Protein AF-A0A914CLW7-F1 (afdb_monomer)

Organism: NCBI:txid290746

Solvent-accessible surface area (backbone atoms only — not comparable to full-atom values): 10413 Å² total; per-residue (Å²): 81,81,48,83,50,89,51,102,83,62,48,44,36,35,34,38,39,38,49,27,37,42,36,46,30,44,74,91,41,57,82,54,61,84,70,63,89,76,50,89,90,40,62,81,29,32,58,69,34,28,30,80,39,84,30,65,38,92,88,68,88,39,70,25,33,35,37,31,32,54,82,49,82,48,32,40,29,35,33,84,41,82,61,78,52,70,76,69,60,68,56,96,60,79,39,66,48,72,44,65,76,56,59,77,74,37,22,61,29,73,61,87,59,86,90,60,51,78,41,32,60,47,44,49,69,45,96,86,43,71,46,33,39,36,29,40,37,83,84,49,64,79,60,48,34,45,33,40,33,28,40,53,57,99,70,14,54,44,74,72,53,67,74,45,79,44,77,44,66,71,69,67,48,69,73,59,74,78,76,128

Secondary structure (DSSP, 8-state):
-EEE---TT--EEEEE-TT-EEEEEEGGGGGGGGG----TT--TT-TTTEEEEEEEETTTTEEEEEEEEEEETTEEEEEEEEPPPHHHHSSSS-EEEE-TTGGGG-EEEE---TT----GGGEEE-SS-TTEEEEE-TT--TTEEEEEEEEEETTEE-S---EEEEE--SGGGTTTSS--

Sequence (180 aa):
KIFLNHDDSDFVLYGLTQDCQLFFARADQLHLLNQLRVQPRVTYCLPELVQLHWRELHTSESIGLELIFKRASHQICALPLEFPSKHALAGNVLFSYSISSAMNYARCSYITNTSFVMEPDLSFMDSTFGDVIYFVDPQSTGSFWTIRQFKLDRDGLRHSLETFIVKNYAESLLFLAIYI

Radius of gyration: 17.67 Å; Cα contacts (8 Å, |Δi|>4): 352; chains: 1; bounding box: 36×49×44 Å

Structure (mmCIF, N/CA/C/O backbone):
data_AF-A0A914CLW7-F1
#
_entry.id   AF-A0A914CLW7-F1
#
loop_
_atom_site.group_PDB
_atom_site.id
_atom_site.type_symbol
_atom_site.label_atom_id
_atom_site.label_alt_id
_atom_site.label_comp_id
_atom_site.label_asym_id
_atom_site.label_entity_id
_atom_site.label_seq_id
_atom_site.pdbx_PDB_ins_code
_atom_site.Cartn_x
_atom_site.Cartn_y
_atom_site.Cartn_z
_atom_site.occupancy
_atom_site.B_iso_or_equiv
_atom_site.auth_seq_id
_atom_site.auth_comp_id
_atom_site.auth_asym_id
_atom_site.auth_atom_id
_atom_site.pdbx_PDB_model_num
ATOM 1 N N . LYS A 1 1 ? -4.512 2.983 -6.648 1.00 68.06 1 LYS A N 1
ATOM 2 C CA . LYS A 1 1 ? -4.130 4.064 -5.703 1.00 68.06 1 LYS A CA 1
ATOM 3 C C . LYS A 1 1 ? -2.708 4.513 -6.030 1.00 68.06 1 LYS A C 1
ATOM 5 O O . LYS A 1 1 ? -1.881 3.646 -6.289 1.00 68.06 1 LYS A O 1
ATOM 10 N N . ILE A 1 2 ? -2.464 5.823 -6.119 1.00 65.31 2 ILE A N 1
ATOM 11 C CA . ILE A 1 2 ? -1.148 6.407 -6.429 1.00 65.31 2 ILE A CA 1
ATOM 12 C C . ILE A 1 2 ? -0.554 6.948 -5.136 1.00 65.31 2 ILE A C 1
ATOM 14 O O . ILE A 1 2 ? -1.271 7.559 -4.346 1.00 65.31 2 ILE A O 1
ATOM 18 N N . PHE A 1 3 ? 0.740 6.741 -4.954 1.00 65.50 3 PHE A N 1
ATOM 19 C CA . PHE A 1 3 ? 1.493 7.207 -3.809 1.00 65.50 3 PHE A CA 1
ATOM 20 C C . PHE A 1 3 ? 2.757 7.930 -4.286 1.00 65.50 3 PHE A C 1
ATOM 22 O O . PHE A 1 3 ? 3.345 7.592 -5.317 1.00 65.50 3 PHE A O 1
ATOM 29 N N . LEU A 1 4 ? 3.159 8.952 -3.537 1.00 56.62 4 LEU A N 1
ATOM 30 C CA . LEU A 1 4 ? 4.310 9.791 -3.849 1.00 56.62 4 LEU A CA 1
ATOM 31 C C . LEU A 1 4 ? 5.416 9.515 -2.838 1.00 56.62 4 LEU A C 1
ATOM 33 O O . LEU A 1 4 ? 5.139 9.425 -1.644 1.00 56.62 4 LEU A O 1
ATOM 37 N N . ASN A 1 5 ? 6.652 9.411 -3.319 1.00 54.56 5 ASN A N 1
ATOM 38 C CA . ASN A 1 5 ? 7.828 9.498 -2.469 1.00 54.56 5 ASN A CA 1
ATOM 39 C C . ASN A 1 5 ? 8.723 10.657 -2.911 1.00 54.56 5 ASN A C 1
ATOM 41 O O . ASN A 1 5 ? 8.855 10.931 -4.107 1.00 54.56 5 ASN A O 1
ATOM 45 N N . HIS A 1 6 ? 9.343 11.304 -1.930 1.00 48.66 6 HIS A N 1
ATOM 46 C CA . HIS A 1 6 ? 10.374 12.302 -2.137 1.00 48.66 6 HIS A CA 1
ATOM 47 C C . HIS A 1 6 ? 11.686 11.736 -1.599 1.00 48.66 6 HIS A C 1
ATOM 49 O O . HIS A 1 6 ? 11.872 11.647 -0.391 1.00 48.66 6 HIS A O 1
ATOM 55 N N . ASP A 1 7 ? 12.562 11.315 -2.506 1.00 50.38 7 ASP A N 1
ATOM 56 C CA . ASP A 1 7 ? 13.952 11.006 -2.186 1.00 50.38 7 ASP A CA 1
ATOM 57 C C . ASP A 1 7 ? 14.855 11.870 -3.077 1.00 50.38 7 ASP A C 1
ATOM 59 O O . ASP A 1 7 ? 14.478 12.211 -4.204 1.00 50.38 7 ASP A O 1
ATOM 63 N N . ASP A 1 8 ? 16.014 12.253 -2.549 1.00 47.50 8 ASP A N 1
ATOM 64 C CA . ASP A 1 8 ? 16.779 13.483 -2.832 1.00 47.50 8 ASP A CA 1
ATOM 65 C C . ASP A 1 8 ? 17.405 13.606 -4.244 1.00 47.50 8 ASP A C 1
ATOM 67 O O . ASP A 1 8 ? 18.308 14.409 -4.477 1.00 47.50 8 ASP A O 1
ATOM 71 N N . SER A 1 9 ? 16.967 12.823 -5.235 1.00 46.25 9 SER A N 1
ATOM 72 C CA . SER A 1 9 ? 17.453 12.992 -6.618 1.00 46.25 9 SER A CA 1
ATOM 73 C C . SER A 1 9 ? 16.538 12.497 -7.738 1.00 46.25 9 SER A C 1
ATOM 75 O O . SER A 1 9 ? 16.679 13.000 -8.845 1.00 46.25 9 SER A O 1
ATOM 77 N N . ASP A 1 10 ? 15.571 11.609 -7.486 1.00 61.16 10 ASP A N 1
ATOM 78 C CA . ASP A 1 10 ? 14.660 11.108 -8.524 1.00 61.16 10 ASP A CA 1
ATOM 79 C C . ASP A 1 10 ? 13.274 10.832 -7.927 1.00 61.16 10 ASP A C 1
ATOM 81 O O . ASP A 1 10 ? 13.077 9.875 -7.178 1.00 61.16 10 ASP A O 1
ATOM 85 N N . PHE A 1 11 ? 12.284 11.665 -8.257 1.00 61.72 11 PHE A N 1
ATOM 86 C CA . PHE A 1 11 ? 10.899 11.431 -7.846 1.00 61.72 11 PHE A CA 1
ATOM 87 C C . PHE A 1 11 ? 10.379 10.143 -8.491 1.00 61.72 11 PHE A C 1
ATOM 89 O O . PHE A 1 11 ? 10.122 10.106 -9.699 1.00 61.72 11 PHE A O 1
ATOM 96 N N . VAL A 1 12 ? 10.198 9.099 -7.679 1.00 74.75 12 VAL A N 1
ATOM 97 C CA . VAL A 1 12 ? 9.543 7.856 -8.090 1.00 74.75 12 VAL A CA 1
ATOM 98 C C . VAL A 1 12 ? 8.131 7.833 -7.518 1.00 74.75 12 VAL A C 1
ATOM 100 O O . VAL A 1 12 ? 7.910 7.684 -6.316 1.00 74.75 12 VAL A O 1
ATOM 103 N N . LEU A 1 13 ? 7.163 7.979 -8.411 1.00 84.69 13 LEU A N 1
ATOM 104 C CA . LEU A 1 13 ? 5.758 7.724 -8.157 1.00 84.69 13 LEU A CA 1
ATOM 105 C C . LEU A 1 13 ? 5.516 6.222 -8.262 1.00 84.69 13 LEU A C 1
ATOM 107 O O . LEU A 1 13 ? 5.956 5.579 -9.209 1.00 84.69 13 LEU A O 1
ATOM 111 N N . TYR A 1 14 ? 4.797 5.651 -7.310 1.00 88.94 14 TYR A N 1
ATOM 112 C CA . TYR A 1 14 ? 4.436 4.241 -7.349 1.00 88.94 14 TYR A CA 1
ATOM 113 C C . TYR A 1 14 ? 2.945 4.084 -7.098 1.00 88.94 14 TYR A C 1
ATOM 115 O O . TYR A 1 14 ? 2.275 4.956 -6.540 1.00 88.94 14 TYR A O 1
ATOM 123 N N . GLY A 1 15 ? 2.386 2.975 -7.554 1.00 90.00 15 GLY A N 1
ATOM 124 C CA . GLY A 1 15 ? 0.965 2.752 -7.395 1.00 90.00 15 GLY A CA 1
ATOM 125 C C . GLY A 1 15 ? 0.565 1.314 -7.602 1.00 90.00 15 GLY A C 1
ATOM 126 O O . GLY A 1 15 ? 1.265 0.525 -8.228 1.00 90.00 15 GLY A O 1
ATOM 127 N N . LEU A 1 16 ? -0.603 0.999 -7.061 1.00 91.75 16 LEU A N 1
ATOM 128 C CA . LEU A 1 16 ? -1.225 -0.304 -7.194 1.00 91.75 16 LEU A CA 1
ATOM 129 C C . LEU A 1 16 ? -2.514 -0.156 -7.992 1.00 91.75 16 LEU A C 1
ATOM 131 O O . LEU A 1 16 ? -3.373 0.680 -7.682 1.00 91.75 16 LEU A O 1
ATOM 135 N N . THR A 1 17 ? -2.617 -0.949 -9.044 1.00 92.44 17 THR A N 1
ATOM 136 C CA . THR A 1 17 ? -3.821 -1.102 -9.864 1.00 92.44 17 THR A CA 1
ATOM 137 C C . THR A 1 17 ? -4.783 -2.100 -9.212 1.00 92.44 17 THR A C 1
ATOM 139 O O . THR A 1 17 ? -4.393 -2.894 -8.354 1.00 92.44 17 THR A O 1
ATOM 142 N N . GLN A 1 18 ? -6.055 -2.073 -9.614 1.00 90.81 18 GLN A N 1
ATOM 143 C CA . GLN A 1 18 ? -7.096 -2.932 -9.031 1.00 90.81 18 GLN A CA 1
ATOM 144 C C . GLN A 1 18 ? -6.846 -4.442 -9.217 1.00 90.81 18 GLN A C 1
ATOM 146 O O . GLN A 1 18 ? -7.302 -5.247 -8.403 1.00 90.81 18 GLN A O 1
ATOM 151 N N . ASP A 1 19 ? -6.091 -4.824 -10.252 1.00 91.94 19 ASP A N 1
ATOM 152 C CA . ASP A 1 19 ? -5.684 -6.201 -10.541 1.00 91.94 19 ASP A CA 1
ATOM 153 C C . ASP A 1 19 ? -4.347 -6.577 -9.888 1.00 91.94 19 ASP A C 1
ATOM 155 O O . ASP A 1 19 ? -3.739 -7.588 -10.237 1.00 91.94 19 ASP A O 1
ATOM 159 N N . CYS A 1 20 ? -3.907 -5.786 -8.906 1.00 92.38 20 CYS A N 1
ATOM 160 C CA . CYS A 1 20 ? -2.685 -5.997 -8.143 1.00 92.38 20 CYS A CA 1
ATOM 161 C C . CYS A 1 20 ? -1.406 -5.922 -8.992 1.00 92.38 20 CYS A C 1
ATOM 163 O O . CYS A 1 20 ? -0.451 -6.658 -8.735 1.00 92.38 20 CYS A O 1
ATOM 165 N N . GLN A 1 21 ? -1.354 -5.050 -10.002 1.00 93.12 21 GLN A N 1
ATOM 166 C CA . GLN A 1 21 ? -0.080 -4.666 -10.615 1.00 93.12 21 GLN A CA 1
ATOM 167 C C . GLN A 1 21 ? 0.494 -3.457 -9.890 1.00 93.12 21 GLN A C 1
ATOM 169 O O . GLN A 1 21 ? -0.114 -2.379 -9.886 1.00 93.12 21 GLN A O 1
ATOM 174 N N . LEU A 1 22 ? 1.658 -3.660 -9.281 1.00 92.81 22 LEU A N 1
ATOM 175 C CA . LEU A 1 22 ? 2.467 -2.607 -8.697 1.00 92.81 22 LEU A CA 1
ATOM 176 C C . LEU A 1 22 ? 3.339 -2.012 -9.800 1.00 92.81 22 LEU A C 1
ATOM 178 O O . LEU A 1 22 ? 3.996 -2.744 -10.542 1.00 92.81 22 LEU A O 1
ATOM 182 N N . PHE A 1 23 ? 3.333 -0.691 -9.917 1.00 92.62 23 PHE A N 1
ATOM 183 C CA . PHE A 1 23 ? 4.134 0.033 -10.893 1.00 92.62 23 PHE A CA 1
ATOM 184 C C . PHE A 1 23 ? 4.950 1.135 -10.232 1.00 92.62 23 PHE A C 1
ATOM 186 O O . PHE A 1 23 ? 4.574 1.654 -9.181 1.00 92.62 23 PHE A O 1
ATOM 193 N N . PHE A 1 24 ? 6.042 1.501 -10.895 1.00 91.31 24 PHE A N 1
ATOM 194 C CA . PHE A 1 24 ? 6.951 2.570 -10.506 1.00 91.31 24 PHE A CA 1
ATOM 195 C C . PHE A 1 24 ? 7.218 3.443 -11.730 1.00 91.31 24 PHE A C 1
ATOM 197 O O . PHE A 1 24 ? 7.581 2.937 -12.792 1.00 91.31 24 PHE A O 1
ATOM 204 N N . ALA A 1 25 ? 7.023 4.746 -11.576 1.00 89.50 25 ALA A N 1
ATOM 205 C CA . ALA A 1 25 ? 7.163 5.761 -12.601 1.00 89.50 25 ALA A CA 1
ATOM 206 C C . ALA A 1 25 ? 8.087 6.864 -12.099 1.00 89.50 25 ALA A C 1
ATOM 208 O O . ALA A 1 25 ? 7.856 7.443 -11.040 1.00 89.50 25 ALA A O 1
ATOM 209 N N . ARG A 1 26 ? 9.098 7.208 -12.888 1.00 88.31 26 ARG A N 1
ATOM 210 C CA . ARG A 1 26 ? 9.829 8.461 -12.694 1.00 88.31 26 ARG A CA 1
ATOM 211 C C . ARG A 1 26 ? 8.989 9.653 -13.162 1.00 88.31 26 ARG A C 1
ATOM 213 O O . ARG A 1 26 ? 8.037 9.491 -13.930 1.00 88.31 26 ARG A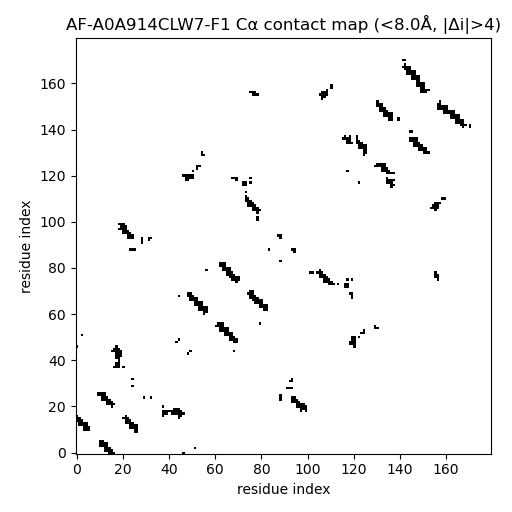 O 1
ATOM 220 N N . ALA A 1 27 ? 9.379 10.859 -12.760 1.00 84.88 27 ALA A N 1
ATOM 221 C CA . ALA A 1 27 ? 8.723 12.095 -13.191 1.00 84.88 27 ALA A CA 1
ATOM 222 C C . ALA A 1 27 ? 8.610 12.234 -14.726 1.00 84.88 27 ALA A C 1
ATOM 224 O O . ALA A 1 27 ? 7.563 12.633 -15.236 1.00 84.88 27 ALA A O 1
ATOM 225 N N . ASP A 1 28 ? 9.641 11.845 -15.482 1.00 87.00 28 ASP A N 1
ATOM 226 C CA . ASP A 1 28 ? 9.643 11.879 -16.951 1.00 87.00 28 ASP A CA 1
ATOM 227 C C . ASP A 1 28 ? 8.740 10.804 -17.586 1.00 87.00 28 ASP A C 1
ATOM 229 O O . ASP A 1 28 ? 8.325 10.933 -18.737 1.00 87.00 28 ASP A O 1
ATOM 233 N N . GLN A 1 29 ? 8.368 9.770 -16.829 1.00 88.62 29 GLN A N 1
ATOM 234 C CA . GLN A 1 29 ? 7.574 8.628 -17.287 1.00 88.62 29 GLN A CA 1
ATOM 235 C C . GLN A 1 29 ? 6.080 8.736 -16.961 1.00 88.62 29 GLN A C 1
ATOM 237 O O . GLN A 1 29 ? 5.320 7.835 -17.312 1.00 88.62 29 GLN A O 1
ATOM 242 N N . LEU A 1 30 ? 5.616 9.819 -16.328 1.00 87.19 30 LEU A N 1
ATOM 243 C CA . LEU A 1 30 ? 4.206 9.965 -15.929 1.00 87.19 30 LEU A CA 1
ATOM 244 C C . LEU A 1 30 ? 3.227 9.834 -17.108 1.00 87.19 30 LEU A C 1
ATOM 246 O O . LEU A 1 30 ? 2.131 9.296 -16.961 1.00 87.19 30 LEU A O 1
ATOM 250 N N . HIS A 1 31 ? 3.637 10.264 -18.301 1.00 89.19 31 HIS A N 1
ATOM 251 C CA . HIS A 1 31 ? 2.844 10.124 -19.523 1.00 89.19 31 HIS A CA 1
ATOM 252 C C . HIS A 1 31 ? 2.631 8.659 -19.956 1.00 89.19 31 HIS A C 1
ATOM 254 O O . HIS A 1 31 ? 1.699 8.386 -20.707 1.00 89.19 31 HIS A O 1
ATOM 260 N N . LEU A 1 32 ? 3.456 7.719 -19.476 1.00 91.12 32 LEU A N 1
ATOM 261 C CA . LEU A 1 32 ? 3.373 6.285 -19.776 1.00 91.12 32 LEU A CA 1
ATOM 262 C C . LEU A 1 32 ? 2.375 5.540 -18.877 1.00 91.12 32 LEU A C 1
ATOM 264 O O . LEU A 1 32 ? 2.084 4.372 -19.133 1.00 91.12 32 LEU A O 1
ATOM 268 N N . LEU A 1 33 ? 1.819 6.182 -17.841 1.00 88.69 33 LEU A N 1
ATOM 269 C CA . LEU A 1 33 ? 0.850 5.548 -16.934 1.00 88.69 33 LEU A CA 1
ATOM 270 C C . LEU A 1 33 ? -0.410 5.058 -17.664 1.00 88.69 33 LEU A C 1
ATOM 272 O O . LEU A 1 33 ? -1.015 4.068 -17.260 1.00 88.69 33 LEU A O 1
ATOM 276 N N . ASN A 1 34 ? -0.781 5.704 -18.773 1.00 87.12 34 ASN A N 1
ATOM 277 C CA . ASN A 1 34 ? -1.904 5.286 -19.616 1.00 87.12 34 ASN A CA 1
ATOM 278 C C . ASN A 1 34 ? -1.650 3.973 -20.387 1.00 87.12 34 ASN A C 1
ATOM 280 O O . ASN A 1 34 ? -2.584 3.423 -20.964 1.00 87.12 34 ASN A O 1
ATOM 284 N N . GLN A 1 35 ? -0.413 3.464 -20.394 1.00 89.44 35 GLN A N 1
ATOM 285 C CA . GLN A 1 35 ? -0.024 2.219 -21.066 1.00 89.44 35 GLN A CA 1
ATOM 286 C C . GLN A 1 35 ? -0.116 0.995 -20.142 1.00 89.44 35 GLN A C 1
ATOM 288 O O . GLN A 1 35 ? 0.094 -0.134 -20.596 1.00 89.44 35 GLN A O 1
ATOM 293 N N . LEU A 1 36 ? -0.425 1.196 -18.854 1.00 88.75 36 LEU A N 1
ATOM 294 C CA . LEU A 1 36 ? -0.603 0.115 -17.887 1.00 88.75 36 LEU A CA 1
ATOM 295 C C . LEU A 1 36 ? -1.735 -0.822 -18.324 1.00 88.75 36 LEU A C 1
ATOM 297 O O . LEU A 1 36 ? -2.880 -0.413 -18.524 1.00 88.75 36 LEU A O 1
ATOM 301 N N . ARG A 1 37 ? -1.417 -2.112 -18.450 1.00 87.81 37 ARG A N 1
ATOM 302 C CA . ARG A 1 37 ? -2.370 -3.144 -18.871 1.00 87.81 37 ARG A CA 1
ATOM 303 C C . ARG A 1 37 ? -3.128 -3.691 -17.670 1.00 87.81 37 ARG A C 1
ATOM 305 O O . ARG A 1 37 ? -2.770 -4.738 -17.148 1.00 87.81 37 ARG A O 1
ATOM 312 N N . VAL A 1 38 ? -4.186 -3.004 -17.266 1.00 86.75 38 VAL A N 1
ATOM 313 C CA . VAL A 1 38 ? -5.039 -3.415 -16.141 1.00 86.75 38 VAL A CA 1
ATOM 314 C C . VAL A 1 38 ? -6.088 -4.431 -16.594 1.00 86.75 38 VAL A C 1
ATOM 316 O O . VAL A 1 38 ? -6.744 -4.231 -17.616 1.00 86.75 38 VAL A O 1
ATOM 319 N N . GLN A 1 39 ? -6.290 -5.502 -15.824 1.00 89.94 39 GLN A N 1
ATOM 320 C CA . GLN A 1 39 ? -7.384 -6.457 -16.029 1.00 89.94 39 GLN A CA 1
ATOM 321 C C . GLN A 1 39 ? -8.668 -5.998 -15.310 1.00 89.94 39 GLN A C 1
ATOM 323 O O . GLN A 1 39 ? -8.763 -6.118 -14.089 1.00 89.94 39 GLN A O 1
ATOM 328 N N . PRO A 1 40 ? -9.722 -5.543 -16.022 1.00 85.69 40 PRO A N 1
ATOM 329 C CA . PRO A 1 40 ? -10.864 -4.888 -15.375 1.00 85.69 40 PRO A CA 1
ATOM 330 C C . PRO A 1 40 ? -11.705 -5.806 -14.478 1.00 85.69 40 PRO A C 1
ATOM 332 O O . PRO A 1 40 ? -12.411 -5.337 -13.594 1.00 85.69 40 PRO A O 1
ATOM 335 N N . ARG A 1 41 ? -11.654 -7.121 -14.724 1.00 89.94 41 ARG A N 1
ATOM 336 C CA . ARG A 1 41 ? -12.440 -8.128 -13.992 1.00 89.94 41 ARG A CA 1
ATOM 337 C C . ARG A 1 41 ? -11.786 -8.578 -12.687 1.00 89.94 41 ARG A C 1
ATOM 339 O O . ARG A 1 41 ? -12.429 -9.270 -11.907 1.00 89.94 41 ARG A O 1
ATOM 346 N N . VAL A 1 42 ? -10.516 -8.241 -12.479 1.00 87.31 42 VAL A N 1
ATOM 347 C CA . VAL A 1 42 ? -9.763 -8.616 -11.284 1.00 87.31 42 VAL A CA 1
ATOM 348 C C . VAL A 1 42 ? -9.784 -7.426 -10.335 1.00 87.31 42 VAL A C 1
ATOM 350 O O . VAL A 1 42 ? -9.328 -6.341 -10.684 1.00 87.31 42 VAL A O 1
ATOM 353 N N . THR A 1 43 ? -10.350 -7.632 -9.149 1.00 87.62 43 THR A N 1
ATOM 354 C CA . THR A 1 43 ? -10.642 -6.563 -8.181 1.00 87.62 43 THR A CA 1
ATOM 355 C C . THR A 1 43 ? -10.081 -6.866 -6.791 1.00 87.62 43 THR A C 1
ATOM 357 O O . THR A 1 43 ? -10.587 -6.377 -5.785 1.00 87.62 43 THR A O 1
ATOM 360 N N . TYR A 1 44 ? -9.045 -7.703 -6.708 1.00 86.31 44 TYR A N 1
ATOM 361 C CA . TYR A 1 44 ? -8.435 -8.080 -5.428 1.00 86.31 44 TYR A CA 1
ATOM 362 C C . TYR A 1 44 ? -7.704 -6.918 -4.745 1.00 86.31 44 TYR A C 1
ATOM 364 O O . TYR A 1 44 ? -7.576 -6.929 -3.526 1.00 86.31 44 TYR A O 1
ATOM 372 N N . CYS A 1 45 ? -7.244 -5.927 -5.515 1.00 89.62 45 CYS A N 1
ATOM 373 C CA . CYS A 1 45 ? -6.521 -4.762 -5.011 1.00 89.62 45 CYS A CA 1
ATOM 374 C C . CYS A 1 45 ? -7.293 -3.456 -5.222 1.00 89.62 45 CYS A C 1
ATOM 376 O O . CYS A 1 45 ? -6.709 -2.423 -5.562 1.00 89.62 45 CYS A O 1
ATOM 378 N N . LEU A 1 46 ? -8.617 -3.502 -5.051 1.00 89.00 46 LEU A N 1
ATOM 379 C CA . LEU A 1 46 ? -9.425 -2.287 -5.009 1.00 89.00 46 LEU A CA 1
ATOM 380 C C . LEU A 1 46 ? -8.891 -1.318 -3.933 1.00 89.00 46 LEU A C 1
ATOM 382 O O . LEU A 1 46 ? -8.445 -1.786 -2.883 1.00 89.00 46 LEU A O 1
ATOM 386 N N . PRO A 1 47 ? -8.903 0.007 -4.172 1.00 83.44 47 PRO A N 1
ATOM 387 C CA . PRO A 1 47 ? -8.280 0.994 -3.283 1.00 83.44 47 PRO A CA 1
ATOM 388 C C . PRO A 1 47 ? -8.734 0.962 -1.819 1.00 83.44 47 PRO A C 1
ATOM 390 O O . PRO A 1 47 ? -7.952 1.329 -0.950 1.00 83.44 47 PRO A O 1
ATOM 393 N N . GLU A 1 48 ? -9.969 0.548 -1.556 1.00 86.00 48 GLU A N 1
ATOM 394 C CA . GLU A 1 48 ? -10.554 0.393 -0.222 1.00 86.00 48 GLU A CA 1
ATOM 395 C C . GLU A 1 48 ? -10.088 -0.887 0.494 1.00 86.00 48 GLU A C 1
ATOM 397 O O . GLU A 1 48 ? -10.141 -0.990 1.714 1.00 86.00 48 GLU A O 1
ATOM 402 N N . LEU A 1 49 ? -9.588 -1.875 -0.255 1.00 89.06 49 LEU A N 1
ATOM 403 C CA . LEU A 1 49 ? -9.148 -3.166 0.281 1.00 89.06 49 LEU A CA 1
ATOM 404 C C . LEU A 1 49 ? -7.644 -3.231 0.534 1.00 89.06 49 LEU A C 1
ATOM 406 O O . LEU A 1 49 ? -7.175 -4.229 1.086 1.00 89.06 49 LEU A O 1
ATOM 410 N N . VAL A 1 50 ? -6.885 -2.220 0.104 1.00 92.62 50 VAL A N 1
ATOM 411 C CA . VAL A 1 50 ? -5.421 -2.237 0.124 1.00 92.62 50 VAL A CA 1
ATOM 412 C C . VAL A 1 50 ? -4.821 -0.879 0.457 1.00 92.62 50 VAL A C 1
ATOM 414 O O . VAL A 1 50 ? -5.329 0.172 0.071 1.00 92.62 50 VAL A O 1
ATOM 417 N N . GLN A 1 51 ? -3.663 -0.905 1.099 1.00 92.69 51 GLN A N 1
ATOM 418 C CA . GLN A 1 51 ? -2.857 0.272 1.367 1.00 92.69 51 GLN A CA 1
ATOM 419 C C . GLN A 1 51 ? -1.379 -0.086 1.295 1.00 92.69 51 GLN A C 1
ATOM 421 O O . GLN A 1 51 ? -0.964 -1.123 1.805 1.00 92.69 51 GLN A O 1
ATOM 426 N N . LEU A 1 52 ? -0.594 0.768 0.641 1.00 91.00 52 LEU A N 1
ATOM 427 C CA . LEU A 1 52 ? 0.859 0.654 0.612 1.00 91.00 52 LEU A CA 1
ATOM 428 C C . LEU A 1 52 ? 1.447 1.652 1.598 1.00 91.00 52 LEU A C 1
ATOM 430 O O . LEU A 1 52 ? 1.092 2.831 1.574 1.00 91.00 52 LEU A O 1
ATOM 434 N N . HIS A 1 53 ? 2.369 1.171 2.418 1.00 88.75 53 HIS A N 1
ATOM 435 C CA . HIS A 1 53 ? 3.117 1.977 3.371 1.00 88.75 53 HIS A CA 1
ATOM 436 C C . HIS A 1 53 ? 4.603 1.928 3.077 1.00 88.75 53 HIS A C 1
ATOM 438 O O . HIS A 1 53 ? 5.104 0.917 2.594 1.00 88.75 53 HIS A O 1
ATOM 444 N N . TRP A 1 54 ? 5.310 3.003 3.409 1.00 82.62 54 TRP A N 1
ATOM 445 C CA . TRP A 1 54 ? 6.770 3.005 3.429 1.00 82.62 54 TRP A CA 1
ATOM 446 C C . TRP A 1 54 ? 7.267 2.359 4.712 1.00 82.62 54 TRP A C 1
ATOM 448 O O . TRP A 1 54 ? 6.757 2.656 5.793 1.00 82.62 54 TRP A O 1
ATOM 458 N N . ARG A 1 55 ? 8.259 1.478 4.588 1.00 77.94 55 ARG A N 1
ATOM 459 C CA . ARG A 1 55 ? 8.858 0.796 5.732 1.00 77.94 55 ARG A CA 1
ATOM 460 C C . ARG A 1 55 ? 10.329 0.500 5.483 1.00 77.94 55 ARG A C 1
ATOM 462 O O . ARG A 1 55 ? 10.711 0.057 4.404 1.00 77.94 55 ARG A O 1
ATOM 469 N N . GLU A 1 56 ? 11.144 0.676 6.513 1.00 72.25 56 GLU A N 1
ATOM 470 C CA . GLU A 1 56 ? 12.498 0.133 6.538 1.00 72.25 56 GLU A CA 1
ATOM 471 C C . GLU A 1 56 ? 12.438 -1.383 6.781 1.00 72.25 56 GLU A C 1
ATOM 473 O O . GLU A 1 56 ? 11.920 -1.856 7.798 1.00 72.25 56 GLU A O 1
ATOM 478 N N . LEU A 1 57 ? 12.911 -2.173 5.816 1.00 64.69 57 LEU A N 1
ATOM 479 C CA . LEU A 1 57 ? 12.866 -3.627 5.908 1.00 64.69 57 LEU A CA 1
ATOM 480 C C . LEU A 1 57 ? 13.979 -4.121 6.844 1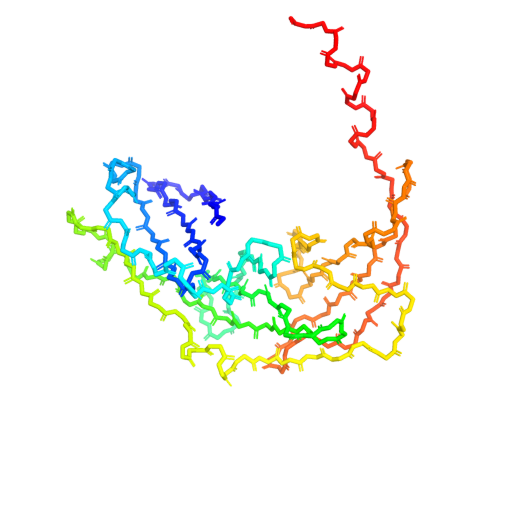.00 64.69 57 LEU A C 1
ATOM 482 O O . LEU A 1 57 ? 15.168 -3.977 6.560 1.00 64.69 57 LEU A O 1
ATOM 486 N N . HIS A 1 58 ? 13.586 -4.781 7.939 1.00 56.03 58 HIS A N 1
ATOM 487 C CA . HIS A 1 58 ? 14.493 -5.310 8.974 1.00 56.03 58 HIS A CA 1
ATOM 488 C C . HIS A 1 58 ? 15.587 -6.261 8.461 1.00 56.03 58 HIS A C 1
ATOM 490 O O . HIS A 1 58 ? 16.521 -6.573 9.195 1.00 56.03 58 HIS A O 1
ATOM 496 N N . THR A 1 59 ? 15.436 -6.810 7.258 1.00 54.66 59 THR A N 1
ATOM 497 C CA . THR A 1 59 ? 16.346 -7.810 6.690 1.00 54.66 59 THR A CA 1
ATOM 498 C C . THR A 1 59 ? 17.564 -7.211 5.997 1.00 54.66 59 THR A C 1
ATOM 500 O O . THR A 1 59 ? 18.506 -7.957 5.741 1.00 54.66 59 THR A O 1
ATOM 503 N N . SER A 1 60 ? 17.563 -5.914 5.679 1.00 54.09 60 SER A N 1
ATOM 504 C CA . SER A 1 60 ? 18.528 -5.372 4.713 1.00 54.09 60 SER A CA 1
ATOM 505 C C . SER A 1 60 ? 18.887 -3.891 4.873 1.00 54.09 60 SER A C 1
ATOM 507 O O . SER A 1 60 ? 19.601 -3.389 4.010 1.00 54.09 60 SE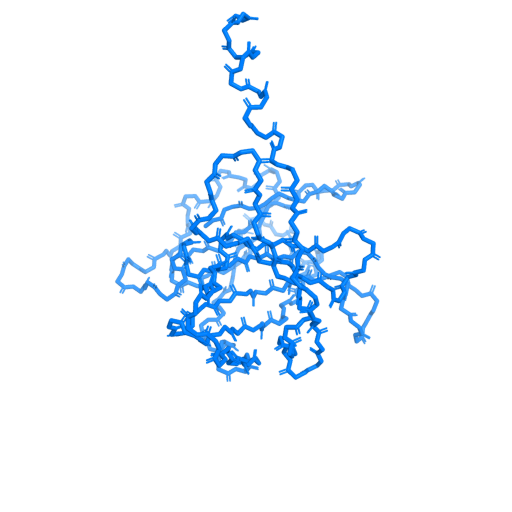R A O 1
ATOM 509 N N . GLU A 1 61 ? 18.401 -3.185 5.908 1.00 57.50 61 GLU A N 1
ATOM 510 C CA . GLU A 1 61 ? 18.539 -1.708 6.033 1.00 57.50 61 GLU A CA 1
ATOM 511 C C . GLU A 1 61 ? 18.058 -0.967 4.765 1.00 57.50 61 GLU A C 1
ATOM 513 O O . GLU A 1 61 ? 18.436 0.164 4.468 1.00 57.50 61 GLU A O 1
ATOM 518 N N . SER A 1 62 ? 17.227 -1.637 3.963 1.00 64.12 62 SER A N 1
ATOM 519 C CA . SER A 1 62 ? 16.729 -1.133 2.695 1.00 64.12 62 SER A CA 1
ATOM 520 C C . SER A 1 62 ? 15.306 -0.654 2.878 1.00 64.12 62 SER A C 1
ATOM 522 O O . SER A 1 62 ? 14.479 -1.336 3.492 1.00 64.12 62 SER A O 1
ATOM 524 N N . ILE A 1 6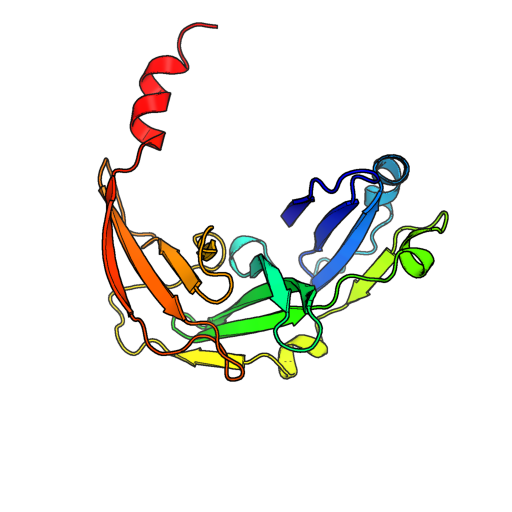3 ? 14.991 0.479 2.271 1.00 73.31 63 ILE A N 1
ATOM 525 C CA . ILE A 1 63 ? 13.626 0.973 2.247 1.00 73.31 63 ILE A CA 1
ATOM 526 C C . ILE A 1 63 ? 12.796 0.108 1.291 1.00 73.31 63 ILE A C 1
ATOM 528 O O . ILE A 1 63 ? 13.220 -0.198 0.175 1.00 73.31 63 ILE A O 1
ATOM 532 N N . GLY A 1 64 ? 11.621 -0.307 1.746 1.00 81.69 64 GLY A N 1
ATOM 533 C CA . GLY A 1 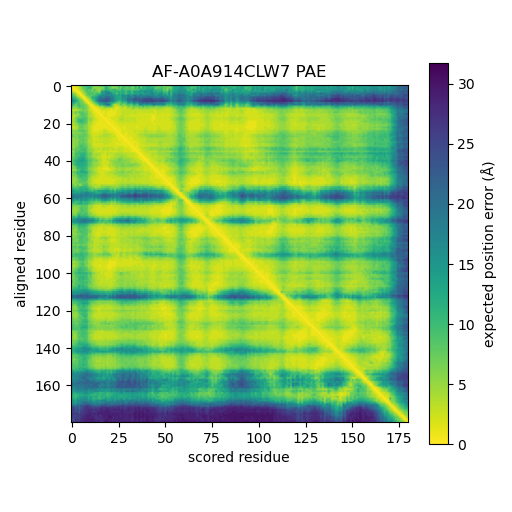64 ? 10.661 -1.079 0.976 1.00 81.69 64 GLY A CA 1
ATOM 534 C C . GLY A 1 64 ? 9.240 -0.579 1.182 1.00 81.69 64 GLY A C 1
ATOM 535 O O . GLY A 1 64 ? 8.987 0.468 1.783 1.00 81.69 64 GLY A O 1
ATOM 536 N N . LEU A 1 65 ? 8.304 -1.357 0.656 1.00 87.06 65 LEU A N 1
ATOM 537 C CA . LEU A 1 65 ? 6.879 -1.128 0.801 1.00 87.06 65 LEU A CA 1
ATOM 538 C C . LEU A 1 65 ? 6.272 -2.237 1.658 1.00 87.06 65 LEU A C 1
ATOM 540 O O . LEU A 1 65 ? 6.636 -3.401 1.539 1.00 87.06 65 LEU A O 1
ATOM 544 N N . GLU A 1 66 ? 5.307 -1.892 2.493 1.00 89.12 66 GLU A N 1
ATOM 545 C CA . GLU A 1 66 ? 4.468 -2.848 3.205 1.00 89.12 66 GLU A CA 1
ATOM 546 C C . GLU A 1 66 ? 3.056 -2.747 2.628 1.00 89.12 66 GLU A C 1
ATOM 548 O O . GLU A 1 66 ? 2.397 -1.710 2.747 1.00 89.12 66 GLU A O 1
ATOM 553 N N . LEU A 1 67 ? 2.591 -3.806 1.962 1.00 92.12 67 LEU A N 1
ATOM 554 C CA . LEU A 1 67 ? 1.210 -3.898 1.510 1.00 92.12 67 LEU A CA 1
ATOM 555 C C . LEU A 1 67 ? 0.341 -4.431 2.640 1.00 92.12 67 LEU A C 1
ATOM 557 O O . LEU A 1 67 ? 0.450 -5.590 3.035 1.00 92.12 67 LEU A O 1
ATOM 561 N N . ILE A 1 68 ? -0.603 -3.608 3.066 1.00 92.44 68 ILE A N 1
ATOM 562 C CA . ILE A 1 68 ? -1.667 -3.983 3.982 1.00 92.44 68 ILE A CA 1
ATOM 563 C C . ILE A 1 68 ? -2.923 -4.230 3.165 1.00 92.44 68 ILE A C 1
ATOM 565 O O . ILE A 1 68 ? -3.341 -3.367 2.396 1.00 92.44 68 ILE A O 1
ATOM 569 N N . PHE A 1 69 ? -3.533 -5.401 3.311 1.00 91.81 69 PHE A N 1
ATOM 570 C CA . PHE A 1 69 ? -4.754 -5.729 2.586 1.00 91.81 69 PHE A CA 1
ATOM 571 C C . PHE A 1 69 ? -5.732 -6.555 3.405 1.00 91.81 69 PHE A C 1
ATOM 573 O O . PHE A 1 69 ? -5.359 -7.356 4.263 1.00 91.81 69 PHE A O 1
ATOM 580 N N . LYS A 1 70 ? -7.013 -6.370 3.108 1.00 89.50 70 LYS A N 1
ATOM 581 C CA . LYS A 1 70 ? -8.116 -7.056 3.772 1.00 89.50 70 LYS A CA 1
ATOM 582 C C . LYS A 1 70 ? -8.515 -8.295 2.976 1.00 89.50 70 LYS A C 1
ATOM 584 O O . LYS A 1 70 ? -8.834 -8.201 1.795 1.00 89.50 70 LYS A O 1
ATOM 589 N N . ARG A 1 71 ? -8.517 -9.467 3.621 1.00 83.00 71 ARG A N 1
ATOM 590 C CA . ARG A 1 71 ? -9.051 -10.714 3.029 1.00 83.00 71 ARG A CA 1
ATOM 591 C C . ARG A 1 71 ? -10.500 -10.979 3.423 1.00 83.00 71 ARG A C 1
ATOM 593 O O . ARG A 1 71 ? -11.263 -11.518 2.629 1.00 83.00 71 ARG A O 1
ATOM 600 N N . ALA A 1 72 ? -10.866 -10.608 4.645 1.00 76.06 72 ALA A N 1
ATOM 601 C CA . ALA A 1 72 ? -12.209 -10.742 5.201 1.00 76.06 72 ALA A CA 1
ATOM 602 C C . ALA A 1 72 ? -12.440 -9.644 6.250 1.00 76.06 72 ALA A C 1
ATOM 604 O O . ALA A 1 72 ? -11.488 -8.991 6.673 1.00 76.06 72 ALA A O 1
ATOM 605 N N . SER A 1 73 ? -13.679 -9.461 6.722 1.00 70.19 73 SER A N 1
ATOM 606 C CA . SER A 1 73 ? -14.054 -8.371 7.646 1.00 70.19 73 SER A CA 1
ATOM 607 C C . SER A 1 73 ? -13.174 -8.239 8.895 1.00 70.19 73 SER A C 1
ATOM 609 O O . SER A 1 73 ? -12.991 -7.132 9.388 1.00 70.19 73 SER A O 1
ATOM 611 N N . HIS A 1 74 ? -12.594 -9.341 9.378 1.00 74.19 74 HIS A N 1
ATOM 612 C CA . HIS A 1 74 ? -11.736 -9.365 10.569 1.00 74.19 74 HIS A CA 1
ATOM 613 C C . HIS A 1 74 ? -10.336 -9.928 10.306 1.00 74.19 74 HIS A C 1
ATOM 615 O O . HIS A 1 74 ? -9.606 -10.198 11.259 1.00 74.19 74 HIS A O 1
ATOM 621 N N . GLN A 1 75 ? -9.970 -10.131 9.036 1.00 84.75 75 GLN A N 1
ATOM 622 C CA . GLN A 1 75 ? -8.665 -10.651 8.647 1.00 84.75 75 GLN A CA 1
ATOM 623 C C . GLN A 1 75 ? -7.931 -9.631 7.789 1.00 84.75 75 GLN A C 1
ATOM 625 O O . GLN A 1 75 ? -8.322 -9.352 6.650 1.00 84.75 75 GLN A O 1
ATOM 630 N N . ILE A 1 76 ? -6.824 -9.148 8.332 1.00 88.44 76 ILE A N 1
ATOM 631 C CA . ILE A 1 76 ? -5.919 -8.237 7.653 1.00 88.44 76 ILE A CA 1
ATOM 632 C C . ILE A 1 76 ? -4.577 -8.918 7.447 1.00 88.44 76 ILE A C 1
ATOM 634 O O . ILE A 1 76 ? -4.160 -9.743 8.259 1.00 88.44 76 ILE A O 1
ATOM 638 N N . CYS A 1 77 ? -3.926 -8.607 6.342 1.00 89.81 77 CYS A N 1
ATOM 639 C CA . CYS A 1 77 ? -2.684 -9.229 5.941 1.00 89.81 77 CYS A CA 1
ATOM 640 C C . CYS A 1 77 ? -1.652 -8.162 5.612 1.00 89.81 77 CYS A C 1
ATOM 642 O O . CYS A 1 77 ? -1.991 -7.117 5.061 1.00 89.81 77 CYS A O 1
ATOM 644 N N . ALA A 1 78 ? -0.407 -8.462 5.948 1.00 90.62 78 ALA A N 1
ATOM 645 C CA . ALA A 1 78 ? 0.769 -7.666 5.668 1.00 90.62 78 ALA A CA 1
ATOM 646 C C . ALA A 1 78 ? 1.672 -8.450 4.704 1.00 90.62 78 ALA A C 1
ATOM 648 O O . ALA A 1 78 ? 1.868 -9.662 4.865 1.00 90.62 78 ALA A O 1
ATOM 649 N N . LEU A 1 79 ? 2.156 -7.787 3.661 1.00 90.06 79 LEU A N 1
ATOM 650 C CA . LEU A 1 79 ? 3.074 -8.344 2.679 1.00 90.06 79 LEU A CA 1
ATOM 651 C C . LEU A 1 79 ? 4.203 -7.335 2.429 1.00 90.06 79 LEU A C 1
ATOM 653 O O . LEU A 1 79 ? 3.952 -6.306 1.794 1.00 90.06 79 LEU A O 1
ATOM 657 N N . PRO A 1 80 ? 5.443 -7.641 2.845 1.00 87.81 80 PRO A N 1
ATOM 658 C CA . PRO A 1 80 ? 6.586 -6.820 2.490 1.00 87.81 80 PRO A CA 1
ATOM 659 C C . PRO A 1 80 ? 6.876 -6.955 0.991 1.00 87.81 80 PRO A C 1
ATOM 661 O O . PRO A 1 80 ? 6.857 -8.051 0.426 1.00 87.81 80 PRO A O 1
ATOM 664 N N . LEU A 1 81 ? 7.147 -5.825 0.353 1.00 87.44 81 LEU A N 1
ATOM 665 C CA . LEU A 1 81 ? 7.447 -5.681 -1.063 1.00 87.44 81 LEU A CA 1
ATOM 666 C C . LEU A 1 81 ? 8.741 -4.881 -1.209 1.00 87.44 81 LEU A C 1
ATOM 668 O O . LEU A 1 81 ? 8.907 -3.809 -0.627 1.00 87.44 81 LEU A O 1
ATOM 672 N N . GLU A 1 82 ? 9.668 -5.396 -2.004 1.00 82.38 82 GLU A N 1
ATOM 673 C CA . GLU A 1 82 ? 10.943 -4.727 -2.239 1.00 82.38 82 GLU A CA 1
ATOM 674 C C . GLU A 1 82 ? 10.800 -3.594 -3.258 1.00 82.38 82 GLU A C 1
ATOM 676 O O . GLU A 1 82 ? 10.045 -3.682 -4.236 1.00 82.38 82 GLU A O 1
ATOM 681 N N . PHE A 1 83 ? 11.569 -2.527 -3.039 1.00 84.06 83 PHE A N 1
ATOM 682 C CA . PHE A 1 83 ? 11.720 -1.477 -4.031 1.00 84.06 83 PHE A CA 1
ATOM 683 C C . PHE A 1 83 ? 12.629 -1.982 -5.163 1.00 84.06 83 PHE A C 1
ATOM 685 O O . PHE A 1 83 ? 13.696 -2.539 -4.889 1.00 84.06 83 PHE A O 1
ATOM 692 N N . PRO A 1 84 ? 12.251 -1.813 -6.440 1.00 84.00 84 PRO A N 1
ATOM 693 C CA . PRO A 1 84 ? 13.103 -2.225 -7.546 1.00 84.00 84 PRO A CA 1
ATOM 694 C C . PRO A 1 84 ? 14.421 -1.444 -7.548 1.00 84.00 84 PRO A C 1
ATOM 696 O O . PRO A 1 84 ? 14.479 -0.270 -7.179 1.00 84.00 84 PRO A O 1
ATOM 699 N N . SER A 1 85 ? 15.494 -2.083 -8.013 1.00 83.94 85 SER A N 1
ATOM 700 C CA . SER A 1 85 ? 16.794 -1.418 -8.123 1.00 83.94 85 SER A CA 1
ATOM 701 C C . SER A 1 85 ? 16.740 -0.231 -9.095 1.00 83.94 85 SER A C 1
ATOM 703 O O . SER A 1 85 ? 15.999 -0.249 -10.081 1.00 83.94 85 SER A O 1
ATOM 705 N N . LYS A 1 86 ? 17.594 0.782 -8.883 1.00 82.25 86 LYS A N 1
ATOM 706 C CA . LYS A 1 86 ? 17.699 1.940 -9.794 1.00 82.25 86 LYS A CA 1
ATOM 707 C C . LYS A 1 86 ? 17.945 1.522 -11.251 1.00 82.25 86 LYS A C 1
ATOM 709 O O . LYS A 1 86 ? 17.399 2.129 -12.163 1.00 82.25 86 LYS A O 1
ATOM 714 N N . HIS A 1 87 ? 18.696 0.441 -11.471 1.00 83.94 87 HIS A N 1
ATOM 715 C CA . HIS A 1 87 ? 18.940 -0.119 -12.804 1.00 83.94 87 HIS A CA 1
ATOM 716 C C . HIS A 1 87 ? 17.661 -0.648 -13.465 1.00 83.94 87 HIS A C 1
ATOM 718 O O . HIS A 1 87 ? 17.453 -0.417 -14.653 1.00 83.94 87 HIS A O 1
ATOM 724 N N . ALA A 1 88 ? 16.787 -1.316 -12.705 1.00 84.31 88 ALA A N 1
ATOM 725 C CA . ALA A 1 88 ? 15.494 -1.778 -13.207 1.00 84.31 88 ALA A CA 1
ATOM 726 C C . ALA A 1 88 ? 14.561 -0.604 -13.545 1.00 84.31 88 ALA A C 1
ATOM 728 O O . ALA A 1 88 ? 13.754 -0.698 -14.469 1.00 84.31 88 ALA A O 1
ATOM 729 N N . LEU A 1 89 ? 14.713 0.513 -12.829 1.00 86.19 89 LEU A N 1
ATOM 730 C CA . LEU A 1 89 ? 13.960 1.736 -13.067 1.00 86.19 89 LEU A CA 1
ATOM 731 C C . LEU A 1 89 ? 14.538 2.623 -14.166 1.00 86.19 89 LEU A C 1
ATOM 733 O O . LEU A 1 89 ? 13.815 3.507 -14.587 1.00 86.19 89 LEU A O 1
ATOM 737 N N . ALA A 1 90 ? 15.771 2.432 -14.650 1.00 83.00 90 ALA A N 1
ATOM 738 C CA . ALA A 1 90 ? 16.457 3.367 -15.559 1.00 83.00 90 ALA A CA 1
ATOM 739 C C . ALA A 1 90 ? 15.998 3.311 -17.035 1.00 83.00 90 ALA A C 1
ATOM 741 O O . ALA A 1 90 ? 16.470 4.084 -17.865 1.00 83.00 90 ALA A O 1
ATOM 742 N N . GLY A 1 91 ? 15.092 2.396 -17.391 1.00 82.81 91 GLY A N 1
ATOM 743 C CA . GLY A 1 91 ? 14.637 2.207 -18.772 1.00 82.81 91 GLY A CA 1
ATOM 744 C C . GLY A 1 91 ? 13.664 3.281 -19.283 1.00 82.81 91 GLY A C 1
ATOM 745 O O . GLY A 1 91 ? 13.187 4.138 -18.541 1.00 82.81 91 GLY A O 1
ATOM 746 N N . ASN A 1 92 ? 13.310 3.178 -20.568 1.00 85.25 92 ASN A N 1
ATOM 747 C CA . ASN A 1 92 ? 12.283 4.014 -21.218 1.00 85.25 92 ASN A CA 1
ATOM 748 C C . ASN A 1 92 ? 1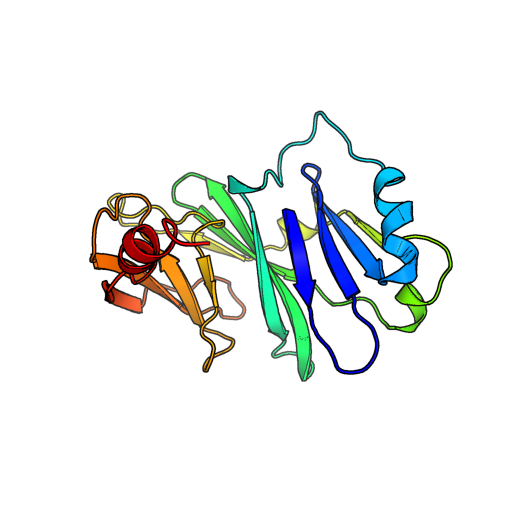0.867 3.429 -21.102 1.00 85.25 92 ASN A C 1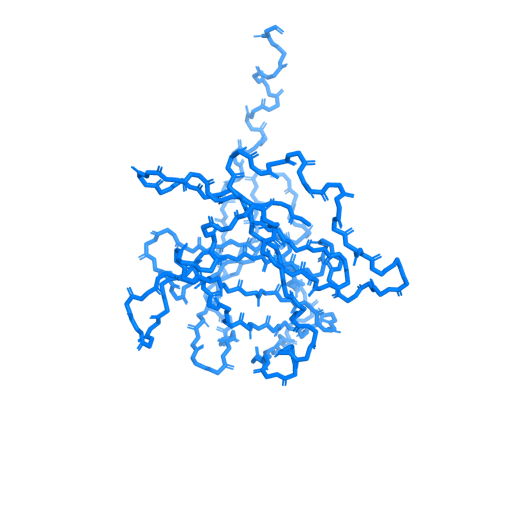
ATOM 750 O O . ASN A 1 92 ? 9.913 3.989 -21.634 1.00 85.25 92 ASN A O 1
ATOM 754 N N . VAL A 1 93 ? 10.738 2.280 -20.445 1.00 87.38 93 VAL A N 1
ATOM 755 C CA . VAL A 1 93 ? 9.466 1.608 -20.189 1.00 87.38 93 VAL A CA 1
ATOM 756 C C . VAL A 1 93 ? 9.114 1.731 -18.718 1.00 87.38 93 VAL A C 1
ATOM 758 O O . VAL A 1 93 ? 9.994 1.780 -17.858 1.00 87.38 93 VAL A O 1
ATOM 761 N N . LEU A 1 94 ? 7.815 1.767 -18.441 1.00 89.81 94 LEU A N 1
ATOM 762 C CA . LEU A 1 94 ? 7.305 1.770 -17.083 1.00 89.81 94 LEU A CA 1
ATOM 763 C C . LEU A 1 94 ? 7.572 0.410 -16.426 1.00 89.81 94 LEU A C 1
ATOM 765 O O . LEU A 1 94 ? 7.160 -0.630 -16.948 1.00 89.81 94 LEU A O 1
ATOM 769 N N . PHE A 1 95 ? 8.242 0.413 -15.275 1.00 91.25 95 PHE A N 1
ATOM 770 C CA . PHE A 1 95 ? 8.473 -0.813 -14.523 1.00 91.25 95 PHE A CA 1
ATOM 771 C C . PHE A 1 95 ? 7.191 -1.212 -13.791 1.00 91.25 95 PHE A C 1
ATOM 773 O O . PHE A 1 95 ? 6.629 -0.425 -13.027 1.00 91.25 95 PHE A O 1
ATOM 780 N N . SER A 1 96 ? 6.719 -2.436 -14.019 1.00 91.81 96 SER A N 1
ATOM 781 C CA . SER A 1 96 ? 5.544 -2.976 -13.337 1.00 91.81 96 SER A CA 1
ATOM 782 C C . SER A 1 96 ? 5.631 -4.489 -13.176 1.00 91.81 96 SER A C 1
ATOM 784 O O . SER A 1 96 ? 6.226 -5.181 -14.004 1.00 91.81 96 SER A O 1
ATOM 786 N N . TYR A 1 97 ? 5.040 -5.003 -12.100 1.00 91.31 97 TYR A N 1
ATOM 787 C CA . TYR A 1 97 ? 4.917 -6.434 -11.845 1.00 91.31 97 TYR A CA 1
ATOM 788 C C . TYR A 1 97 ? 3.628 -6.748 -11.083 1.00 91.31 97 TYR A C 1
ATOM 790 O O . TYR A 1 97 ? 3.101 -5.926 -10.334 1.00 91.31 97 TYR A O 1
ATOM 798 N N . SER A 1 98 ? 3.098 -7.955 -11.286 1.00 91.75 98 SER A N 1
ATOM 799 C CA . SER A 1 98 ? 1.936 -8.435 -10.537 1.00 91.75 98 SER A CA 1
ATOM 800 C C . SER A 1 98 ? 2.369 -8.976 -9.179 1.00 91.75 98 SER A C 1
ATOM 802 O O . SER A 1 98 ? 3.280 -9.799 -9.099 1.00 91.75 98 SER A O 1
ATOM 804 N N . ILE A 1 99 ? 1.673 -8.558 -8.121 1.00 92.19 99 ILE A N 1
ATOM 805 C CA . ILE A 1 99 ? 1.859 -9.086 -6.763 1.00 92.19 99 ILE A CA 1
ATOM 806 C C . ILE A 1 99 ? 0.807 -10.132 -6.383 1.00 92.19 99 ILE A C 1
ATOM 808 O O . ILE A 1 99 ? 0.847 -10.662 -5.277 1.00 92.19 99 ILE A O 1
ATOM 812 N N . SER A 1 100 ? -0.114 -10.482 -7.286 1.00 88.75 100 SER A N 1
ATOM 813 C CA . SER A 1 100 ? -1.227 -11.397 -6.990 1.00 88.75 100 SER A CA 1
ATOM 814 C C . SER A 1 100 ? -0.763 -12.758 -6.462 1.00 88.75 100 SER A C 1
ATOM 816 O O . SER A 1 100 ? -1.367 -13.301 -5.541 1.00 88.75 100 SER A O 1
ATOM 818 N N . SER A 1 101 ? 0.321 -13.316 -7.012 1.00 88.31 101 SER A N 1
ATOM 819 C CA . SER A 1 101 ? 0.897 -14.578 -6.528 1.00 88.31 101 SER A CA 1
ATOM 820 C C . SER A 1 101 ? 1.603 -14.414 -5.178 1.00 88.31 101 SER A C 1
ATOM 822 O O . SER A 1 101 ? 1.521 -15.307 -4.333 1.00 88.31 101 SER A O 1
ATOM 824 N N . ALA A 1 102 ? 2.243 -13.262 -4.953 1.00 89.12 102 ALA A N 1
ATOM 825 C CA . ALA A 1 102 ? 2.941 -12.931 -3.715 1.00 89.12 102 ALA A CA 1
ATOM 826 C C . ALA A 1 102 ? 1.981 -12.793 -2.521 1.00 89.12 102 ALA A C 1
ATOM 828 O O . ALA A 1 102 ? 2.349 -13.126 -1.397 1.00 89.12 102 ALA A O 1
ATOM 829 N N . MET A 1 103 ? 0.720 -12.411 -2.759 1.00 87.75 103 MET A N 1
ATOM 830 C CA . MET A 1 103 ? -0.315 -12.317 -1.717 1.00 87.75 103 MET A CA 1
ATOM 831 C C . MET A 1 103 ? -0.547 -13.631 -0.955 1.00 87.75 103 MET A C 1
ATOM 833 O O . MET A 1 103 ? -1.024 -13.598 0.177 1.00 87.75 103 MET A O 1
ATOM 837 N N . ASN A 1 104 ? -0.199 -14.789 -1.527 1.00 87.50 104 ASN A N 1
ATOM 838 C CA . ASN A 1 104 ? -0.281 -16.075 -0.823 1.00 87.50 104 ASN A CA 1
ATOM 839 C C . ASN A 1 104 ? 0.793 -16.250 0.259 1.00 87.50 104 ASN A C 1
ATOM 841 O O . ASN A 1 104 ? 0.622 -17.077 1.152 1.00 87.50 104 ASN A O 1
ATOM 845 N N . TYR A 1 105 ? 1.875 -15.477 0.195 1.00 88.19 105 TYR A N 1
ATOM 846 C CA . TYR A 1 105 ? 2.943 -15.466 1.194 1.00 88.19 105 TYR A CA 1
ATOM 847 C C . TYR A 1 105 ? 2.737 -14.388 2.259 1.00 88.19 105 TYR A C 1
ATOM 849 O O . TYR A 1 105 ? 3.528 -14.302 3.200 1.00 88.19 105 TYR A O 1
ATOM 857 N N . ALA A 1 106 ? 1.666 -13.599 2.137 1.00 89.38 106 ALA A N 1
ATOM 858 C CA . ALA A 1 106 ? 1.316 -12.585 3.110 1.00 89.38 106 ALA A CA 1
ATOM 859 C C . ALA A 1 106 ? 1.063 -13.193 4.489 1.00 89.38 106 ALA A C 1
ATOM 861 O O . ALA A 1 106 ? 0.627 -14.338 4.651 1.00 89.38 106 ALA A O 1
ATOM 862 N N . ARG A 1 107 ? 1.326 -12.380 5.499 1.00 88.69 107 ARG A N 1
ATOM 863 C CA . ARG A 1 107 ? 1.166 -12.727 6.896 1.00 88.69 107 ARG A CA 1
ATOM 864 C C . ARG A 1 107 ? -0.095 -12.082 7.431 1.00 88.69 107 ARG A C 1
ATOM 866 O O . ARG A 1 107 ? -0.227 -10.863 7.411 1.00 88.69 107 ARG A O 1
ATOM 873 N N . CYS A 1 108 ? -1.043 -12.913 7.847 1.00 86.69 108 CYS A N 1
ATOM 874 C CA . CYS A 1 108 ? -2.384 -12.468 8.195 1.00 86.69 108 CYS A CA 1
ATOM 875 C C . CYS A 1 108 ? -2.661 -12.604 9.681 1.00 86.69 108 CYS A C 1
ATOM 877 O O . CYS A 1 108 ? -2.222 -13.547 10.339 1.00 86.69 108 CYS A O 1
ATOM 879 N N . SER A 1 109 ? -3.480 -11.693 10.177 1.00 82.94 109 SER A N 1
ATOM 880 C CA . SER A 1 109 ? -3.819 -11.601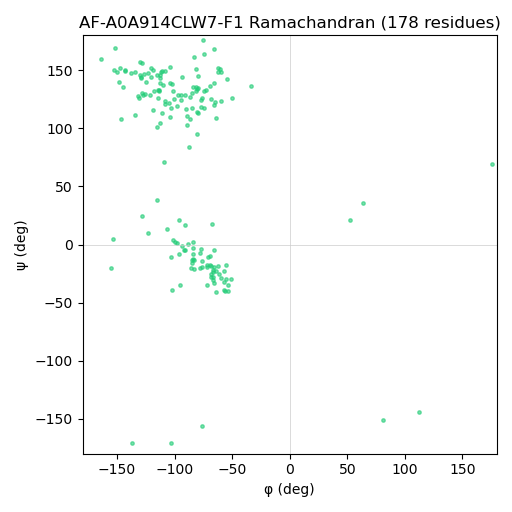 11.583 1.00 82.94 109 SER A CA 1
ATOM 881 C C . SER A 1 109 ? -5.303 -11.324 11.733 1.00 82.94 109 SER A C 1
ATOM 883 O O . SER A 1 109 ? -5.939 -10.710 10.871 1.00 82.94 109 SER A O 1
ATOM 885 N N . TYR A 1 110 ? -5.863 -11.848 12.818 1.00 78.94 110 TYR A N 1
ATOM 886 C CA . TYR A 1 110 ? -7.293 -11.817 13.079 1.00 78.94 110 TYR A CA 1
ATOM 887 C C . TYR A 1 110 ? -7.581 -10.945 14.289 1.00 78.94 110 TYR A C 1
ATOM 889 O O . TYR A 1 110 ? -6.955 -11.105 15.339 1.00 78.94 110 TYR A O 1
ATOM 897 N N . ILE A 1 111 ? -8.571 -10.066 14.163 1.00 72.06 111 ILE A N 1
ATOM 898 C CA . ILE A 1 111 ? -9.153 -9.395 15.322 1.00 72.06 111 ILE A CA 1
ATOM 899 C C . ILE A 1 111 ? -10.330 -10.218 15.832 1.00 72.06 111 ILE A C 1
ATOM 901 O O . ILE A 1 111 ? -11.247 -10.555 15.090 1.00 72.06 111 ILE A O 1
ATOM 905 N N . THR A 1 112 ? -10.314 -10.503 17.129 1.00 67.38 112 THR A N 1
ATOM 906 C CA . THR A 1 112 ? -11.394 -11.207 17.830 1.00 67.38 112 THR A CA 1
ATOM 907 C C . THR A 1 112 ? -12.536 -10.280 18.254 1.00 67.38 112 THR A C 1
ATOM 909 O O . THR A 1 112 ? -13.648 -10.745 18.481 1.00 67.38 112 THR A O 1
ATOM 912 N N . ASN A 1 113 ? -12.284 -8.972 18.360 1.00 67.56 113 ASN A N 1
ATOM 913 C CA . ASN A 1 113 ? -13.281 -7.979 18.748 1.00 67.56 113 ASN A CA 1
ATOM 914 C C . ASN A 1 113 ? -14.037 -7.439 17.521 1.00 67.56 113 ASN A C 1
ATOM 916 O O . ASN A 1 113 ? -13.483 -6.678 16.732 1.00 67.56 113 ASN A O 1
ATOM 920 N N . THR A 1 114 ? -15.319 -7.778 17.395 1.00 65.94 114 THR A N 1
ATOM 921 C CA . THR A 1 114 ? -16.176 -7.353 16.276 1.00 65.94 114 THR A CA 1
ATOM 922 C C . THR A 1 114 ? -16.541 -5.869 16.296 1.00 65.94 114 THR A C 1
ATOM 924 O O . THR A 1 114 ? -17.091 -5.382 15.314 1.00 65.94 114 THR A O 1
ATOM 927 N N . SER A 1 115 ? -16.266 -5.141 17.386 1.00 77.56 115 SER A N 1
ATOM 928 C CA . SER A 1 115 ? -16.633 -3.726 17.509 1.00 77.56 115 SER A CA 1
ATOM 929 C C . SER A 1 115 ? -15.732 -2.784 16.711 1.00 77.56 115 SER A C 1
ATOM 931 O O . SER A 1 115 ? -16.073 -1.619 16.573 1.00 77.56 115 SER A O 1
ATOM 933 N N . PHE A 1 116 ? -14.571 -3.254 16.246 1.00 79.44 116 PHE A N 1
ATOM 934 C CA . PHE A 1 116 ? -13.605 -2.451 15.503 1.00 79.44 116 PHE A CA 1
ATOM 935 C C . PHE A 1 116 ? -13.275 -3.137 14.186 1.00 79.44 116 PHE A C 1
ATOM 937 O O . PHE A 1 116 ? -12.916 -4.318 14.158 1.00 79.44 116 PHE A O 1
ATOM 944 N N . VAL A 1 117 ? -13.369 -2.377 13.101 1.00 83.25 117 VAL A N 1
ATOM 945 C CA . VAL A 1 117 ? -13.065 -2.859 11.759 1.00 83.25 117 VAL A CA 1
ATOM 946 C C . VAL A 1 117 ? -11.758 -2.229 11.309 1.00 83.25 117 VAL A C 1
ATOM 948 O O . VAL A 1 117 ? -11.619 -1.011 11.295 1.00 83.25 117 VAL A O 1
ATOM 951 N N . MET A 1 118 ? -10.792 -3.070 10.944 1.00 84.12 118 MET A N 1
ATOM 952 C CA . MET A 1 118 ? -9.573 -2.599 10.297 1.00 84.12 118 MET A CA 1
ATOM 953 C C . MET A 1 118 ? -9.860 -2.384 8.819 1.00 84.12 118 MET A C 1
ATOM 955 O O . MET A 1 118 ? -10.098 -3.351 8.088 1.00 84.12 118 MET A O 1
ATOM 959 N N . GLU A 1 119 ? -9.808 -1.130 8.393 1.00 89.62 119 GLU A N 1
ATOM 960 C CA . GLU A 1 119 ? -9.831 -0.773 6.980 1.00 89.62 119 GLU A CA 1
ATOM 961 C C . GLU A 1 119 ? -8.418 -0.357 6.543 1.00 89.62 119 GLU A C 1
ATOM 963 O O . GLU A 1 119 ? -7.828 0.537 7.158 1.00 89.62 119 GLU A O 1
ATOM 968 N N . PRO A 1 120 ? -7.819 -1.023 5.536 1.00 90.31 120 PRO A N 1
ATOM 969 C CA . PRO A 1 120 ? -6.470 -0.703 5.076 1.00 90.31 120 PRO A CA 1
ATOM 970 C C . PRO A 1 120 ? -6.310 0.753 4.639 1.00 90.31 120 PRO A C 1
ATOM 972 O O . PRO A 1 120 ? -5.289 1.372 4.929 1.00 90.31 120 PRO A O 1
ATOM 975 N N . ASP A 1 121 ? -7.303 1.328 3.968 1.00 88.88 121 ASP A N 1
ATOM 976 C CA . ASP A 1 121 ? -7.269 2.715 3.500 1.00 88.88 121 ASP A CA 1
ATOM 977 C C . ASP A 1 121 ? -7.271 3.753 4.637 1.00 88.88 121 ASP A C 1
ATOM 979 O O . ASP A 1 121 ? -6.773 4.861 4.430 1.00 88.88 121 ASP A O 1
ATOM 983 N N . LEU A 1 122 ? -7.736 3.364 5.829 1.00 91.00 122 LEU A N 1
ATOM 984 C CA . LEU A 1 122 ? -7.696 4.124 7.082 1.00 91.00 122 LEU A CA 1
ATOM 985 C C . LEU A 1 122 ? -6.498 3.766 7.976 1.00 91.00 122 LEU A C 1
ATOM 987 O O . LEU A 1 122 ? -6.523 4.007 9.188 1.00 91.00 122 LEU A O 1
ATOM 991 N N . SER A 1 123 ? -5.447 3.186 7.395 1.00 91.44 123 SER A N 1
ATOM 992 C CA . SER A 1 123 ? -4.205 2.887 8.106 1.00 91.44 123 SER A CA 1
ATOM 993 C C . SER A 1 123 ? -3.077 3.861 7.777 1.00 91.44 123 SER A C 1
ATOM 995 O O . SER A 1 123 ? -3.028 4.430 6.682 1.00 91.44 123 SER A O 1
ATOM 997 N N . PHE A 1 124 ? -2.157 4.036 8.727 1.00 90.88 124 PHE A N 1
ATOM 998 C CA . PHE A 1 124 ? -0.934 4.828 8.576 1.00 90.88 124 PHE A CA 1
ATOM 999 C C . PHE A 1 124 ? 0.180 4.311 9.496 1.00 90.88 124 PHE A C 1
ATOM 1001 O O . PHE A 1 124 ? -0.092 3.764 10.565 1.00 90.88 124 PHE A O 1
ATOM 1008 N N . MET A 1 125 ? 1.434 4.482 9.079 1.00 87.88 125 MET A N 1
ATOM 1009 C CA . MET A 1 125 ? 2.611 4.100 9.868 1.00 87.88 125 MET A CA 1
ATOM 1010 C C . MET A 1 125 ? 2.960 5.160 10.913 1.00 87.88 125 MET A C 1
ATOM 1012 O O . MET A 1 125 ? 2.731 6.352 10.698 1.00 87.88 125 MET A O 1
ATOM 1016 N N . ASP A 1 126 ? 3.554 4.729 12.024 1.00 87.38 126 ASP A N 1
ATOM 1017 C CA . ASP A 1 126 ? 4.184 5.642 12.974 1.00 87.38 126 ASP A CA 1
ATOM 1018 C C . ASP A 1 126 ? 5.404 6.325 12.341 1.00 87.38 126 ASP A C 1
ATOM 1020 O O . ASP A 1 126 ? 6.194 5.695 11.638 1.00 87.38 126 ASP A O 1
ATOM 1024 N N . SER A 1 127 ? 5.576 7.621 12.598 1.00 82.94 127 SER A N 1
ATOM 1025 C CA . SER A 1 127 ? 6.707 8.394 12.072 1.00 82.94 127 SER A CA 1
ATOM 1026 C C . SER A 1 127 ? 8.029 8.125 12.798 1.00 82.94 127 SER A C 1
ATOM 1028 O O . SER A 1 127 ? 9.089 8.467 12.286 1.00 82.94 127 SER A O 1
ATOM 1030 N N . THR A 1 128 ? 7.967 7.577 14.010 1.00 83.88 128 THR A N 1
ATOM 1031 C CA . THR A 1 128 ? 9.110 7.294 14.888 1.00 83.88 128 THR A CA 1
ATOM 1032 C C . THR A 1 128 ? 9.468 5.811 14.860 1.00 83.88 128 THR A C 1
ATOM 1034 O O . THR A 1 128 ? 10.645 5.459 14.861 1.00 83.88 128 THR A O 1
ATOM 1037 N N . PHE A 1 129 ? 8.459 4.935 14.832 1.00 82.50 129 PHE A N 1
ATOM 1038 C CA . PHE A 1 129 ? 8.633 3.484 14.905 1.00 82.50 129 PHE A CA 1
ATOM 1039 C C . PHE A 1 129 ? 8.182 2.797 13.609 1.00 82.50 129 PHE A C 1
ATOM 1041 O O . PHE A 1 129 ? 7.000 2.539 13.399 1.00 82.50 129 PHE A O 1
ATOM 1048 N N . GLY A 1 130 ? 9.135 2.424 12.751 1.00 80.12 130 GLY A N 1
ATOM 1049 C CA . GLY A 1 130 ? 8.853 1.788 11.453 1.00 80.12 130 GLY A CA 1
ATOM 1050 C C . GLY A 1 130 ? 8.207 0.392 11.517 1.00 80.12 130 GLY A C 1
ATOM 1051 O O . GLY A 1 130 ? 7.865 -0.176 10.483 1.00 80.12 130 GLY A O 1
ATOM 1052 N N . ASP A 1 131 ? 8.039 -0.182 12.709 1.00 83.50 131 ASP A N 1
ATOM 1053 C CA . ASP A 1 131 ? 7.327 -1.437 12.963 1.00 83.50 131 ASP A CA 1
ATOM 1054 C C . ASP A 1 131 ? 5.962 -1.224 13.639 1.00 83.50 131 ASP A C 1
ATOM 1056 O O . ASP A 1 131 ? 5.355 -2.181 14.121 1.00 83.50 131 ASP A O 1
ATOM 1060 N N . VAL A 1 132 ? 5.455 0.010 13.672 1.00 86.94 132 VAL A N 1
ATOM 1061 C CA . VAL A 1 132 ? 4.159 0.355 14.260 1.00 86.94 132 VAL A CA 1
ATOM 1062 C C . VAL A 1 132 ? 3.226 0.920 13.197 1.00 86.94 132 VAL A C 1
ATOM 1064 O O . VAL A 1 132 ? 3.575 1.827 12.444 1.00 86.94 132 VAL A O 1
ATOM 1067 N N . ILE A 1 133 ? 2.003 0.397 13.176 1.00 89.25 133 ILE A N 1
ATOM 1068 C CA . ILE A 1 133 ? 0.929 0.840 12.291 1.00 89.25 133 ILE A CA 1
ATOM 1069 C C . ILE A 1 133 ? -0.340 1.106 13.089 1.00 89.25 133 ILE A C 1
ATOM 1071 O O . ILE A 1 133 ? -0.673 0.396 14.041 1.00 89.25 133 ILE A O 1
ATOM 1075 N N . TYR A 1 134 ? -1.062 2.132 12.673 1.00 90.69 134 TYR A N 1
ATOM 1076 C CA . TYR A 1 134 ? -2.313 2.563 13.262 1.00 90.69 134 TYR A CA 1
ATOM 1077 C C . TYR A 1 134 ? -3.464 2.330 12.296 1.00 90.69 134 TYR A C 1
ATOM 1079 O O . TYR A 1 134 ? -3.310 2.496 11.089 1.00 90.69 134 TYR A O 1
ATOM 1087 N N . PHE A 1 135 ? -4.629 1.996 12.845 1.00 90.44 135 PHE A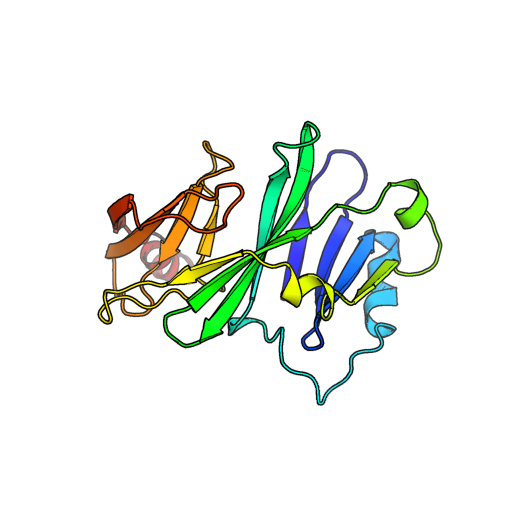 N 1
ATOM 1088 C CA . PHE A 1 135 ? -5.899 1.949 12.128 1.00 90.44 135 PHE A CA 1
ATOM 1089 C C . PHE A 1 135 ? -6.881 2.900 12.797 1.00 90.44 135 PHE A C 1
ATOM 1091 O O . PHE A 1 135 ? -7.088 2.822 14.013 1.00 90.44 135 PHE A O 1
ATOM 1098 N N . VAL A 1 136 ? -7.493 3.779 12.010 1.00 90.56 136 VAL A N 1
ATOM 1099 C CA . VAL A 1 136 ? -8.596 4.626 12.471 1.00 90.56 136 VAL A CA 1
ATOM 1100 C C . VAL A 1 136 ? -9.890 3.820 12.428 1.00 90.56 136 VAL A C 1
ATOM 1102 O O . VAL A 1 136 ? -10.155 3.124 11.450 1.00 90.56 136 VAL A O 1
ATOM 1105 N N . ASP A 1 137 ? -10.698 3.909 13.484 1.00 88.31 137 ASP A N 1
ATOM 1106 C CA . ASP A 1 137 ? -12.033 3.313 13.487 1.00 88.31 137 ASP A CA 1
ATOM 1107 C C . ASP A 1 137 ? -12.916 4.037 12.452 1.00 88.31 137 ASP A C 1
ATOM 1109 O O . ASP A 1 137 ? -13.132 5.246 12.612 1.00 88.31 137 ASP A O 1
ATOM 1113 N N . PRO A 1 138 ? -13.462 3.345 11.432 1.00 88.12 138 PRO A N 1
ATOM 1114 C CA . PRO A 1 138 ? -14.330 3.960 10.427 1.00 88.12 138 PRO A CA 1
ATOM 1115 C C . PRO A 1 138 ? -15.622 4.551 11.011 1.00 88.12 138 PRO A C 1
ATOM 1117 O O . PRO A 1 138 ? -16.263 5.369 10.358 1.00 88.12 138 PRO A O 1
ATOM 1120 N N . GLN A 1 139 ? -16.022 4.154 12.224 1.00 88.38 139 GLN A N 1
ATOM 1121 C CA . GLN A 1 139 ? -17.176 4.721 12.931 1.00 88.38 139 GLN A CA 1
ATOM 1122 C C . GLN A 1 139 ? -16.838 6.006 13.702 1.00 88.38 139 GLN A C 1
ATOM 1124 O O . GLN A 1 139 ? -17.722 6.611 14.309 1.00 88.38 139 GLN A O 1
ATOM 1129 N N . SER A 1 140 ? -15.574 6.441 13.708 1.00 85.62 140 SER A N 1
ATOM 1130 C CA . SER A 1 140 ? -15.172 7.687 14.361 1.00 85.62 140 SER A CA 1
ATOM 1131 C C . SER A 1 140 ? -15.809 8.900 13.682 1.00 85.62 140 SER A C 1
ATOM 1133 O O . SER A 1 140 ? -15.579 9.162 12.504 1.00 85.62 140 SER A O 1
ATOM 1135 N N . THR A 1 141 ? -16.560 9.696 14.444 1.00 81.62 141 THR A N 1
ATOM 1136 C CA . THR A 1 141 ? -17.202 10.931 13.964 1.00 81.62 141 THR A CA 1
ATOM 1137 C C . THR A 1 141 ? -16.838 12.132 14.837 1.00 81.62 141 THR A C 1
ATOM 1139 O O . THR A 1 141 ? -16.711 11.997 16.052 1.00 81.62 141 THR A O 1
ATOM 1142 N N . GLY A 1 142 ? -16.744 13.323 14.236 1.00 82.00 142 GLY A N 1
ATOM 1143 C CA . GLY A 1 142 ? -16.484 14.584 14.942 1.00 82.00 142 GLY A CA 1
ATOM 1144 C C . GLY A 1 142 ? -15.007 14.828 15.271 1.00 82.00 142 GLY A C 1
ATOM 1145 O O . GLY A 1 142 ? -14.107 14.369 14.559 1.00 82.00 142 GLY A O 1
ATOM 1146 N N . SER A 1 143 ? -14.767 15.568 16.357 1.00 83.62 143 SER A N 1
ATOM 1147 C CA . SER A 1 143 ? -13.440 16.081 16.724 1.00 83.62 143 SER A CA 1
ATOM 1148 C C . SER A 1 143 ? -12.509 15.056 17.373 1.00 83.62 143 SER A C 1
ATOM 1150 O O . SER A 1 143 ? -11.346 15.377 17.613 1.00 83.62 143 SER A O 1
ATOM 1152 N N . PHE A 1 144 ? -12.985 13.850 17.690 1.00 82.94 144 PHE A N 1
ATOM 1153 C CA . PHE A 1 144 ? -12.192 12.810 18.345 1.00 82.94 144 PHE A CA 1
ATOM 1154 C C . PHE A 1 144 ? -12.337 11.486 17.612 1.00 82.94 144 PHE A C 1
ATOM 1156 O O . PHE A 1 144 ? -13.449 11.007 17.402 1.00 82.94 144 PHE A O 1
ATOM 1163 N N . TRP A 1 145 ? -11.208 10.895 17.235 1.00 89.06 145 TRP A N 1
ATOM 1164 C CA . TRP A 1 145 ? -11.156 9.627 16.522 1.00 89.06 145 TRP A CA 1
ATOM 1165 C C . TRP A 1 145 ? -10.538 8.542 17.387 1.00 89.06 145 TRP A C 1
ATOM 1167 O O . TRP A 1 145 ? -9.554 8.772 18.091 1.00 89.06 145 TRP A O 1
ATOM 1177 N N . THR A 1 146 ? -11.128 7.354 17.316 1.00 88.56 146 THR A N 1
ATOM 1178 C CA . THR A 1 146 ? -10.608 6.161 17.979 1.00 88.56 146 THR A CA 1
ATOM 1179 C C . THR A 1 146 ? -9.601 5.496 17.057 1.00 88.56 146 THR A C 1
ATOM 1181 O O . THR A 1 146 ? -9.901 5.215 15.899 1.00 88.56 146 THR A O 1
ATOM 1184 N N . ILE A 1 147 ? -8.403 5.239 17.571 1.00 89.69 147 ILE A N 1
ATOM 1185 C CA . ILE A 1 147 ? -7.305 4.629 16.828 1.00 89.69 147 ILE A CA 1
ATOM 1186 C C . ILE A 1 147 ? -6.818 3.398 17.575 1.00 89.69 147 ILE A C 1
ATOM 1188 O O . ILE A 1 147 ? -6.696 3.401 18.801 1.00 89.69 147 ILE A O 1
ATOM 1192 N N . ARG A 1 148 ? -6.509 2.340 16.827 1.00 87.75 148 ARG A N 1
ATOM 1193 C CA . ARG A 1 148 ? -5.845 1.152 17.360 1.00 87.75 148 ARG A CA 1
ATOM 1194 C C . ARG A 1 148 ? -4.461 0.997 16.770 1.00 87.75 148 ARG A C 1
ATOM 1196 O O . ARG A 1 148 ? -4.289 1.065 15.556 1.00 87.75 148 ARG A O 1
ATOM 1203 N N . GLN A 1 149 ? -3.502 0.753 17.648 1.00 88.00 149 GLN A N 1
ATOM 1204 C CA . GLN A 1 149 ? -2.116 0.513 17.288 1.00 88.00 149 GLN A CA 1
ATOM 1205 C C . GLN A 1 149 ? -1.848 -0.989 17.148 1.00 88.00 149 GLN A C 1
ATOM 1207 O O . GLN A 1 149 ? -2.369 -1.803 17.911 1.00 88.00 149 GLN A O 1
ATOM 1212 N N . PHE A 1 150 ? -1.002 -1.358 16.193 1.00 85.94 150 PHE A N 1
ATOM 1213 C CA . PHE A 1 150 ? -0.534 -2.718 15.964 1.00 85.94 150 PHE A CA 1
ATOM 1214 C C . PHE A 1 150 ? 0.971 -2.701 15.743 1.00 85.94 150 PHE A C 1
ATOM 1216 O O . PHE A 1 150 ? 1.526 -1.750 15.192 1.00 85.94 150 PHE A O 1
ATOM 1223 N N . LYS A 1 151 ? 1.624 -3.783 16.162 1.00 85.31 151 LYS A N 1
ATOM 1224 C CA . LYS A 1 151 ? 3.034 -4.013 15.867 1.00 85.31 151 LYS A CA 1
ATOM 1225 C C . LYS A 1 151 ? 3.160 -4.928 14.652 1.00 85.31 151 LYS A C 1
ATOM 1227 O O . LYS A 1 151 ? 2.552 -5.996 14.632 1.00 85.31 151 LYS A O 1
ATOM 1232 N N . LEU A 1 152 ? 3.953 -4.517 13.672 1.00 82.00 152 LEU A N 1
ATOM 1233 C CA . LEU A 1 152 ? 4.316 -5.289 12.490 1.00 82.00 152 LEU A CA 1
ATOM 1234 C C . LEU A 1 152 ? 5.574 -6.108 12.778 1.00 82.00 152 LEU A C 1
ATOM 1236 O O . LEU A 1 152 ? 6.688 -5.585 12.763 1.00 82.00 152 LEU A O 1
ATOM 1240 N N . ASP A 1 153 ? 5.418 -7.405 13.011 1.00 75.12 153 ASP A N 1
ATOM 1241 C CA . ASP A 1 153 ? 6.543 -8.326 13.160 1.00 75.12 153 ASP A CA 1
ATOM 1242 C C . ASP A 1 153 ? 6.751 -9.182 11.895 1.00 75.12 153 ASP A C 1
ATOM 1244 O O . ASP A 1 153 ? 6.178 -8.923 10.835 1.00 75.12 153 ASP A O 1
ATOM 1248 N N . ARG A 1 154 ? 7.634 -10.186 11.979 1.00 66.25 154 ARG A N 1
ATOM 1249 C CA . ARG A 1 154 ? 7.915 -11.113 10.865 1.00 66.25 154 ARG A CA 1
ATOM 1250 C C . ARG A 1 154 ? 6.733 -12.040 10.542 1.00 66.25 154 ARG A C 1
ATOM 1252 O O . ARG A 1 154 ? 6.694 -12.614 9.454 1.00 66.25 154 ARG A O 1
ATOM 1259 N N . ASP A 1 155 ? 5.794 -12.181 11.472 1.00 64.12 155 ASP A N 1
ATOM 1260 C CA . ASP A 1 155 ? 4.603 -13.020 11.376 1.00 64.12 155 ASP A CA 1
ATOM 1261 C C . ASP A 1 155 ? 3.338 -12.205 11.051 1.00 64.12 155 ASP A C 1
ATOM 1263 O O . ASP A 1 155 ? 2.255 -12.786 10.941 1.00 64.12 155 ASP A O 1
ATOM 1267 N N . GLY A 1 156 ? 3.473 -10.891 10.823 1.00 67.12 156 GLY A N 1
ATOM 1268 C CA . GLY A 1 156 ? 2.418 -9.986 10.367 1.00 67.12 156 GLY A CA 1
ATOM 1269 C C . GLY A 1 156 ? 1.988 -8.957 11.416 1.00 67.12 156 GLY A C 1
ATOM 1270 O O . GLY A 1 156 ? 2.796 -8.422 12.172 1.00 67.12 156 GLY A O 1
ATOM 1271 N N . LEU A 1 157 ? 0.692 -8.636 11.425 1.00 70.31 157 LEU A N 1
ATOM 1272 C CA . LEU A 1 157 ? 0.076 -7.687 12.355 1.00 70.31 157 LEU A CA 1
ATOM 1273 C C . LEU A 1 157 ? -0.185 -8.363 13.708 1.00 70.31 157 LEU A C 1
ATOM 1275 O O . LEU A 1 157 ? -1.209 -9.006 13.926 1.00 70.31 157 LEU A O 1
ATOM 1279 N N . ARG A 1 158 ? 0.726 -8.222 14.667 1.00 68.62 158 ARG A N 1
ATOM 1280 C CA . ARG A 1 158 ? 0.530 -8.810 15.999 1.00 68.62 158 ARG A CA 1
ATOM 1281 C C . ARG A 1 158 ? -0.646 -8.164 16.743 1.00 68.62 158 ARG A C 1
ATOM 1283 O O . ARG A 1 158 ? -1.150 -7.127 16.330 1.00 68.62 158 ARG A O 1
ATOM 1290 N N . HIS A 1 159 ? -1.065 -8.789 17.851 1.00 63.34 159 HIS A N 1
ATOM 1291 C CA . HIS A 1 159 ? -2.147 -8.336 18.740 1.00 63.34 159 HIS A CA 1
ATOM 1292 C C . HIS A 1 159 ? -2.247 -6.811 18.851 1.00 63.34 159 HIS A C 1
ATOM 1294 O O . HIS A 1 159 ? -1.229 -6.138 19.026 1.00 63.34 159 HIS A O 1
ATOM 1300 N N . SER A 1 160 ? -3.482 -6.298 18.798 1.00 62.69 160 SER A N 1
ATOM 1301 C CA . SER A 1 160 ? -3.754 -4.881 19.027 1.00 62.69 160 SER A CA 1
ATOM 1302 C C . SER A 1 160 ? -3.085 -4.438 20.322 1.00 62.69 160 SER A C 1
ATOM 1304 O O . SER A 1 160 ? -3.302 -5.048 21.373 1.00 62.69 160 SER A O 1
ATOM 1306 N N . LEU A 1 161 ? -2.285 -3.388 20.220 1.00 68.12 161 LEU A N 1
ATOM 1307 C CA . LEU A 1 161 ? -1.752 -2.669 21.359 1.00 68.12 161 LEU A CA 1
ATOM 1308 C C . LEU A 1 161 ? -2.869 -1.788 21.941 1.00 68.12 161 LEU A C 1
ATOM 1310 O O . LEU A 1 161 ? -4.064 -2.075 21.809 1.00 68.12 161 LEU A O 1
ATOM 1314 N N . GLU A 1 162 ? -2.484 -0.730 22.633 1.00 70.50 162 GLU A N 1
ATOM 1315 C CA . GLU A 1 162 ? -3.416 0.193 23.258 1.00 70.50 162 GLU A CA 1
ATOM 1316 C C . GLU A 1 162 ? -4.356 0.853 22.230 1.00 70.50 162 GLU A C 1
ATOM 1318 O O . GLU A 1 162 ? -4.042 1.048 21.050 1.00 70.50 162 GLU A O 1
ATOM 1323 N N . THR A 1 163 ? -5.572 1.143 22.692 1.00 76.56 163 THR A N 1
ATOM 1324 C CA . THR A 1 163 ? -6.541 1.959 21.957 1.00 76.56 163 THR A CA 1
ATOM 1325 C C . THR A 1 163 ? -6.390 3.392 22.436 1.00 76.56 163 THR A C 1
ATOM 1327 O O . THR A 1 163 ? -6.440 3.643 23.640 1.00 76.56 163 THR A O 1
ATOM 1330 N N . PHE A 1 164 ? -6.245 4.325 21.503 1.00 81.06 164 PHE A N 1
ATOM 1331 C CA . PHE A 1 164 ? -6.043 5.737 21.799 1.00 81.06 164 PHE A CA 1
ATOM 1332 C C . PHE A 1 164 ? -7.156 6.575 21.184 1.00 81.06 164 PHE A C 1
ATOM 1334 O O . PHE A 1 164 ? -7.729 6.221 20.153 1.00 81.06 164 PHE A O 1
ATOM 1341 N N . ILE A 1 165 ? -7.444 7.710 21.813 1.00 81.19 165 ILE A N 1
ATOM 1342 C CA . ILE A 1 165 ? -8.350 8.721 21.275 1.00 81.19 165 ILE A CA 1
ATOM 1343 C C . ILE A 1 165 ? -7.491 9.902 20.847 1.00 81.19 165 ILE A C 1
ATOM 1345 O O . ILE A 1 165 ? -6.784 10.485 21.669 1.00 81.19 165 ILE A O 1
ATOM 1349 N N . VAL A 1 166 ? -7.555 10.261 19.569 1.00 81.88 166 VAL A N 1
ATOM 1350 C CA . VAL A 1 166 ? -6.827 11.411 19.027 1.00 81.88 166 VAL A CA 1
ATOM 1351 C C . VAL A 1 166 ? -7.788 12.518 18.636 1.00 81.88 166 VAL A C 1
ATOM 1353 O O . VAL A 1 166 ? -8.920 12.265 18.227 1.00 81.88 166 VAL A O 1
ATOM 1356 N N . LYS A 1 167 ? -7.329 13.765 18.738 1.00 81.31 167 LYS A N 1
ATOM 1357 C CA . LYS A 1 167 ? -8.078 14.908 18.224 1.00 81.31 167 LYS A CA 1
ATOM 1358 C C . LYS A 1 167 ? -7.953 14.954 16.702 1.00 81.31 167 LYS A C 1
ATOM 1360 O O . LYS A 1 167 ? -6.850 14.976 16.165 1.00 81.31 167 LYS A O 1
ATOM 1365 N N . ASN A 1 168 ? -9.086 14.999 16.019 1.00 76.88 168 ASN A N 1
ATOM 1366 C CA . ASN A 1 168 ? -9.158 15.203 14.586 1.00 76.88 168 ASN A CA 1
ATOM 1367 C C . ASN A 1 168 ? -8.999 16.697 14.265 1.00 76.88 168 ASN A C 1
ATOM 1369 O O . ASN A 1 168 ? -9.863 17.511 14.591 1.00 76.88 168 ASN A O 1
ATOM 1373 N N . TYR A 1 169 ? -7.900 17.056 13.603 1.00 72.56 169 TYR A N 1
ATOM 1374 C CA . TYR A 1 169 ? -7.622 18.432 13.178 1.00 72.56 169 TYR A CA 1
ATOM 1375 C C . TYR A 1 169 ? -8.148 18.761 11.769 1.00 72.56 169 TYR A C 1
ATOM 1377 O O . TYR A 1 169 ? -8.093 19.920 11.352 1.00 72.56 169 TYR A O 1
ATOM 1385 N N . ALA A 1 170 ? -8.703 17.791 11.034 1.00 64.62 170 ALA A N 1
ATOM 1386 C CA . ALA A 1 170 ? -9.317 18.053 9.731 1.00 64.62 170 ALA A CA 1
ATOM 1387 C C . ALA A 1 170 ? -10.602 18.892 9.854 1.00 64.62 170 ALA A C 1
ATOM 1389 O O . ALA A 1 170 ? -10.914 19.680 8.964 1.00 64.62 170 ALA A O 1
ATOM 1390 N N . GLU A 1 171 ? -11.312 18.799 10.983 1.00 53.78 171 GLU A N 1
ATOM 1391 C CA . GLU A 1 171 ? -12.513 19.604 11.246 1.00 53.78 171 GLU A CA 1
ATOM 1392 C C . GLU A 1 171 ? -12.188 21.105 11.379 1.00 53.78 171 GLU A C 1
ATOM 1394 O O . GLU A 1 171 ? -12.945 21.954 10.914 1.00 53.78 171 GLU A O 1
ATOM 1399 N N . SER A 1 172 ? -11.010 21.456 11.912 1.00 50.03 172 SER A N 1
ATOM 1400 C CA . SER A 1 172 ? -10.562 22.856 12.003 1.00 50.03 172 SER A CA 1
ATOM 1401 C C . SER A 1 172 ? -10.234 23.505 10.651 1.00 50.03 172 SER A C 1
ATOM 1403 O O . SER A 1 172 ? -10.199 24.731 10.570 1.00 50.03 172 SER A O 1
ATOM 1405 N N . LEU A 1 173 ? -10.021 22.722 9.587 1.00 50.88 173 LEU A N 1
ATOM 1406 C CA . LEU A 1 173 ? -9.712 23.243 8.248 1.00 50.88 173 LEU A CA 1
ATOM 1407 C C . LEU A 1 173 ? -10.964 23.600 7.432 1.00 50.88 173 LEU A C 1
ATOM 1409 O O . LEU A 1 173 ? -10.877 24.432 6.530 1.00 50.88 173 LEU A O 1
ATOM 1413 N N . LEU A 1 174 ? -12.139 23.059 7.776 1.00 44.22 174 LEU A N 1
ATOM 1414 C CA . LEU A 1 174 ? -13.409 23.432 7.133 1.00 44.22 174 LEU A CA 1
ATOM 1415 C C . LEU A 1 174 ? -13.791 24.902 7.382 1.00 44.22 174 LEU A C 1
ATOM 1417 O O . LEU A 1 174 ? -14.496 25.491 6.569 1.00 44.22 174 LEU A O 1
ATOM 1421 N N . PHE A 1 175 ? -13.273 25.523 8.446 1.00 37.75 175 PHE A N 1
ATOM 1422 C CA . PHE A 1 175 ? -13.470 26.951 8.722 1.00 37.75 175 PHE A CA 1
ATOM 1423 C C . PHE A 1 175 ? -12.473 27.878 8.011 1.00 37.75 175 PHE A C 1
ATOM 1425 O O . PHE A 1 175 ? -12.710 29.081 7.954 1.00 37.75 175 PHE A O 1
ATOM 1432 N N . LEU A 1 176 ? -11.382 27.348 7.450 1.00 34.69 176 LEU A N 1
ATOM 1433 C CA . LEU A 1 176 ? -10.362 28.130 6.734 1.00 34.69 176 LEU A CA 1
ATOM 1434 C C . LEU A 1 176 ? -10.470 28.017 5.205 1.00 34.69 176 LEU A C 1
ATOM 1436 O O . LEU A 1 176 ? -9.844 28.797 4.497 1.00 34.69 176 LEU A O 1
ATOM 1440 N N . ALA A 1 177 ? -11.289 27.096 4.685 1.00 32.84 177 ALA A N 1
ATOM 1441 C CA . ALA A 1 177 ? -11.480 26.889 3.246 1.00 32.84 177 ALA A CA 1
ATOM 1442 C C . ALA A 1 177 ? -12.508 27.837 2.585 1.00 32.84 177 ALA A C 1
ATOM 1444 O O . ALA A 1 177 ? -12.746 27.736 1.385 1.00 32.84 177 ALA A O 1
ATOM 1445 N N . ILE A 1 178 ? -13.097 28.780 3.331 1.00 36.09 178 ILE A N 1
ATOM 1446 C CA . ILE A 1 178 ? -13.868 29.902 2.774 1.00 36.09 178 ILE A CA 1
ATOM 1447 C C . ILE A 1 178 ? -13.046 31.170 2.998 1.00 36.09 178 ILE A C 1
ATOM 1449 O O . ILE A 1 178 ? -13.373 31.919 3.897 1.00 36.09 178 ILE A O 1
ATOM 1453 N N . TYR A 1 179 ? -11.936 31.348 2.281 1.00 31.66 179 TYR A N 1
ATOM 1454 C CA . TYR A 1 179 ? -11.273 32.634 1.984 1.00 31.66 179 TYR A CA 1
ATOM 1455 C C . TYR A 1 179 ? -9.963 32.348 1.229 1.00 31.66 179 TYR A C 1
ATOM 1457 O O . TYR A 1 179 ? -8.883 32.537 1.780 1.00 31.66 179 TYR A O 1
ATOM 1465 N N . ILE A 1 180 ? -10.059 31.886 -0.023 1.00 33.56 180 ILE A N 1
ATOM 1466 C CA . ILE A 1 180 ? -9.134 32.227 -1.123 1.00 33.56 180 ILE A CA 1
ATOM 1467 C C . ILE A 1 180 ? -9.975 32.324 -2.393 1.00 33.56 180 ILE A C 1
ATOM 1469 O O . ILE A 1 180 ? -10.744 31.369 -2.644 1.00 33.56 180 ILE A O 1
#

Foldseek 3Di:
DKDWDDDPPWTWIWDADQQQKIWIATPVCPVVPVVDDDDPVRRQPPPFFWDWAWFQDPPPSAIWIWIWGDPDQFKIWIATGGDDDVVQVVDPHIDIDGCPVVVVVIAMDGDPDPVATFTNNQKYADPVDRQKMKGWGPPDDDQKTKIWMFGQDPNGTDDIDDIDIDTDCVVVCVVVVPDD

pLDDT: mean 79.58, std 14.33, range [31.66, 93.12]

InterPro domains:
  IPR057233 Repeat of unknown function DUF7911 [PF25492] (3-171)

Nearest PDB structures (foldseek):
  7b28-assembly1_F  TM=2.695E-01  e=3.190E-01  Rhipicephalus pulchellus
  9bk6-assembly1_A  TM=5.405E-01  e=4.009E+00  synthetic construct
  4r03-assembly1_A  TM=2.886E-01  e=1.192E+00  Parabacteroides distasonis ATCC 8503
  8h38-assembly1_I  TM=3.048E-01  e=5.501E+00  Homo sapiens
  8gq6-assembly1_A  TM=1.587E-01  e=7.161E+00  Homo sapiens

Mean predicted aligned error: 8.79 Å